Protein AF-M3VF94-F1 (afdb_monomer_lite)

Radius of gyration: 26.55 Å; chains: 1; bounding box: 59×90×77 Å

pLDDT: mean 75.24, std 19.87, range [24.44, 97.69]

Secondary structure (DSSP, 8-state):
-------------------------------EEEEEE--S----S-TTSPPPPP-SPEEESSTT-EEEEEEEEEEEE-SSEEEEEEEEEEEETTEE--TTS-EEEEEEEEETTEEE---SB--BS-EEEEEE-SSEEEEEEE--SSTTSPP-EEEEEEEEETTEEEEEE---TT--BEEEPPPTT---------PEE--GGGGEETTEEEEE-TTSS-EEEEETTEEEEE-TT--B---GGGB---S-TTTS-S-B-EEEEETTEEEEE---SPPPPPSSB--TTEEEEEEETTEEEEEEEETTEEEEE-TTS-EEEE-SS-EEE-

Organism: NCBI:txid1223542

Foldseek 3Di:
DDDDDDDDDPDPDDDPPPDPPPPPPPVPQDQDKDKWFFDDDDFQPDQAAAQDDFAAWFDKPDPQKTWHFDDFPDWDGTLQKIKTKTWTAIDGRQDHLAPWHLTWIDIFIHHRNGTTFDNDAISFPDKDFPDDDSFKTWIWTFLDPDPPDPGDIDIWIWGDDHRIIIIRDGDNPPHMGGPGGPPPPDHPDHDPLPFAEDEQVLQDDPQKGWAAAPVNQKIWIAGAAKIKIFRPPAFAFDDPVQAPCPDPSVQFHRGFGMWIQDPVAIHTGHDDDDDDDTRYYQYASYWYWGHHVPGIWIWHHHPQAIWTADPVGWTKGDGNRTIDTD

Structure (mmCIF, N/CA/C/O backbone):
data_AF-M3VF94-F1
#
_entry.id   AF-M3VF94-F1
#
loop_
_atom_site.group_PDB
_atom_site.id
_atom_site.type_symbol
_atom_site.label_atom_id
_atom_site.label_alt_id
_atom_site.label_comp_id
_atom_site.label_asym_id
_atom_site.label_entity_id
_atom_site.label_seq_id
_atom_site.pdbx_PDB_ins_code
_atom_site.Cartn_x
_atom_site.Cartn_y
_atom_site.Cartn_z
_atom_site.occupancy
_atom_site.B_iso_or_equiv
_atom_site.auth_seq_id
_atom_site.auth_comp_id
_atom_site.auth_asym_id
_atom_site.auth_atom_id
_atom_site.pdbx_PDB_model_num
ATOM 1 N N . MET A 1 1 ? -30.664 68.870 -47.799 1.00 49.41 1 MET A N 1
ATOM 2 C CA . MET A 1 1 ? -30.530 69.274 -46.384 1.00 49.41 1 MET A CA 1
ATOM 3 C C . MET A 1 1 ? -31.755 68.774 -45.640 1.00 49.41 1 MET A C 1
ATOM 5 O O . MET A 1 1 ? -32.797 69.411 -45.671 1.00 49.41 1 MET A O 1
ATOM 9 N N . ARG A 1 2 ? -31.678 67.549 -45.119 1.00 34.72 2 ARG A N 1
ATOM 10 C CA . ARG A 1 2 ? -32.755 66.878 -44.386 1.00 34.72 2 ARG A CA 1
ATOM 11 C C . ARG A 1 2 ? -32.103 66.093 -43.255 1.00 34.72 2 ARG A C 1
ATOM 13 O O . ARG A 1 2 ? -31.087 65.442 -43.487 1.00 34.72 2 ARG A O 1
ATOM 20 N N . GLY A 1 3 ? -32.645 66.274 -42.055 1.00 34.38 3 GLY A N 1
ATOM 21 C CA . GLY A 1 3 ? -32.108 65.770 -40.799 1.00 34.38 3 GLY A CA 1
ATOM 22 C C . GLY A 1 3 ? -32.070 64.249 -40.743 1.00 34.38 3 GLY A C 1
ATOM 23 O O . GLY A 1 3 ? -32.967 63.569 -41.239 1.00 34.38 3 GLY A O 1
ATOM 24 N N . GLN A 1 4 ? -31.008 63.734 -40.131 1.00 33.00 4 GLN A N 1
ATOM 25 C CA . GLN A 1 4 ? -30.883 62.331 -39.774 1.00 33.00 4 GLN A CA 1
ATOM 26 C C . GLN A 1 4 ? -31.733 62.064 -38.529 1.00 33.00 4 GLN A C 1
ATOM 28 O O . GLN A 1 4 ? -31.457 62.586 -37.452 1.00 33.00 4 GLN A O 1
ATOM 33 N N . ALA A 1 5 ? -32.778 61.257 -38.700 1.00 35.91 5 ALA A N 1
ATOM 34 C CA . ALA A 1 5 ? -33.492 60.612 -37.612 1.00 35.91 5 ALA A CA 1
ATOM 35 C C . ALA A 1 5 ? -32.745 59.321 -37.250 1.00 35.91 5 ALA A C 1
ATOM 37 O O . ALA A 1 5 ? -32.550 58.445 -38.095 1.00 35.91 5 ALA A O 1
ATOM 38 N N . ALA A 1 6 ? -32.304 59.225 -35.998 1.00 33.41 6 ALA A N 1
ATOM 39 C CA . ALA A 1 6 ? -31.689 58.030 -35.446 1.00 33.41 6 ALA A CA 1
ATOM 40 C C . ALA A 1 6 ? -32.738 56.911 -35.345 1.00 33.41 6 ALA A C 1
ATOM 42 O O . ALA A 1 6 ? -33.710 57.023 -34.603 1.00 33.41 6 ALA A O 1
ATOM 43 N N . THR A 1 7 ? -32.536 55.834 -36.104 1.00 31.19 7 THR A N 1
ATOM 44 C CA . THR A 1 7 ? -33.274 54.576 -35.949 1.00 31.19 7 THR A CA 1
ATOM 45 C C . THR A 1 7 ? -32.406 53.648 -35.111 1.00 31.19 7 THR A C 1
ATOM 47 O O . THR A 1 7 ? -31.342 53.220 -35.553 1.00 31.19 7 THR A O 1
ATOM 50 N N . VAL A 1 8 ? -32.832 53.384 -33.878 1.00 26.73 8 VAL A N 1
ATOM 51 C CA . VAL A 1 8 ? -32.188 52.422 -32.979 1.00 26.73 8 VAL A CA 1
ATOM 52 C C . VAL A 1 8 ? -32.641 51.024 -33.394 1.00 26.73 8 VAL A C 1
ATOM 54 O O . VAL A 1 8 ? -33.790 50.642 -33.188 1.00 26.73 8 VAL A O 1
ATOM 57 N N . LEU A 1 9 ? -31.733 50.276 -34.019 1.00 24.44 9 LEU A N 1
ATOM 58 C CA . LEU A 1 9 ? -31.900 48.862 -34.330 1.00 24.44 9 LEU A CA 1
ATOM 59 C C . LEU A 1 9 ? -31.564 48.050 -33.072 1.00 24.44 9 LEU A C 1
ATOM 61 O O . LEU A 1 9 ? -30.405 47.964 -32.669 1.00 24.44 9 LEU A O 1
ATOM 65 N N . VAL A 1 10 ? -32.581 47.458 -32.449 1.00 26.50 10 VAL A N 1
ATOM 66 C CA . VAL A 1 10 ? -32.410 46.459 -31.389 1.00 26.50 10 VAL A CA 1
ATOM 67 C C . VAL A 1 10 ? -31.946 45.163 -32.050 1.00 26.50 10 VAL A C 1
ATOM 69 O O . VAL A 1 10 ? -32.744 44.415 -32.610 1.00 26.50 10 VAL A O 1
ATOM 72 N N . VAL A 1 11 ? -30.638 44.910 -32.022 1.00 26.59 11 VAL A N 1
ATOM 73 C CA . VAL A 1 11 ? -30.079 43.603 -32.379 1.00 26.59 11 VAL A CA 1
ATOM 74 C C . VAL A 1 11 ? -30.240 42.689 -31.170 1.00 26.59 11 VAL A C 1
ATOM 76 O O . VAL A 1 11 ? -29.582 42.860 -30.145 1.00 26.59 11 VAL A O 1
ATOM 79 N N . VAL A 1 12 ? -31.143 41.721 -31.301 1.00 26.44 12 VAL A N 1
ATOM 80 C CA . VAL A 1 12 ? -31.279 40.580 -30.394 1.00 26.44 12 VAL A CA 1
ATOM 81 C C . VAL A 1 12 ? -30.033 39.713 -30.560 1.00 26.44 12 VAL A C 1
ATOM 83 O O . VAL A 1 12 ? -29.918 38.940 -31.509 1.00 26.44 12 VAL A O 1
ATOM 86 N N . LEU A 1 13 ? -29.075 39.870 -29.649 1.00 24.62 13 LEU A N 1
ATOM 87 C CA . LEU A 1 13 ? -27.936 38.973 -29.535 1.00 24.62 13 LEU A CA 1
ATOM 88 C C . LEU A 1 13 ? -28.357 37.785 -28.659 1.00 24.62 13 LEU A C 1
ATOM 90 O O . LEU A 1 13 ? -28.423 37.891 -27.436 1.00 24.62 13 LEU A O 1
ATOM 94 N N . MET A 1 14 ? -28.662 36.653 -29.295 1.00 27.05 14 MET A N 1
ATOM 95 C CA . MET A 1 14 ? -28.703 35.352 -28.627 1.00 27.05 14 MET A CA 1
ATOM 96 C C . MET A 1 14 ? -27.288 35.018 -28.136 1.00 27.05 14 MET A C 1
ATOM 98 O O . MET A 1 14 ? -26.472 34.485 -28.885 1.00 27.05 14 MET A O 1
ATOM 102 N N . MET A 1 15 ? -26.993 35.333 -26.875 1.00 26.61 15 MET A N 1
ATOM 103 C CA . MET A 1 15 ? -25.946 34.641 -26.130 1.00 26.61 15 MET A CA 1
ATOM 104 C C . MET A 1 15 ? -26.586 33.468 -25.396 1.00 26.61 15 MET A C 1
ATOM 106 O O . MET A 1 15 ? -27.427 33.641 -24.516 1.00 26.61 15 MET A O 1
ATOM 110 N N . ILE A 1 16 ? -26.168 32.266 -25.777 1.00 28.33 16 ILE A N 1
ATOM 111 C CA . ILE A 1 16 ? -26.351 31.053 -24.991 1.00 28.33 16 ILE A CA 1
ATOM 112 C C . ILE A 1 16 ? -25.479 31.227 -23.742 1.00 28.33 16 ILE A C 1
ATOM 114 O O . ILE A 1 16 ? -24.276 30.979 -23.780 1.00 28.33 16 ILE A O 1
ATOM 118 N N . LEU A 1 17 ? -26.071 31.699 -22.643 1.00 28.00 17 LEU A N 1
ATOM 119 C CA . LEU A 1 17 ? -25.511 31.460 -21.320 1.00 28.00 17 LEU A CA 1
ATOM 120 C C . LEU A 1 17 ? -25.764 29.988 -20.994 1.00 28.00 17 LEU A C 1
ATOM 122 O O . LEU A 1 17 ? -26.878 29.597 -20.649 1.00 28.00 17 LEU A O 1
ATOM 126 N N . ALA A 1 18 ? -24.719 29.171 -21.113 1.00 29.45 18 ALA A N 1
ATOM 127 C CA . ALA A 1 18 ? -24.633 27.964 -20.313 1.00 29.45 18 ALA A CA 1
ATOM 128 C C . ALA A 1 18 ? -24.655 28.420 -18.851 1.00 29.45 18 ALA A C 1
ATOM 130 O O . ALA A 1 18 ? -23.767 29.146 -18.404 1.00 29.45 18 ALA A O 1
ATOM 131 N N . ALA A 1 19 ? -25.728 28.070 -18.150 1.00 27.02 19 ALA A N 1
ATOM 132 C CA . ALA A 1 19 ? -25.858 28.309 -16.730 1.00 27.02 19 ALA A CA 1
ATOM 133 C C . ALA A 1 19 ? -24.661 27.669 -16.017 1.00 27.02 19 ALA A C 1
ATOM 135 O O . ALA A 1 19 ? -24.505 26.447 -16.028 1.00 27.02 19 ALA A O 1
ATOM 136 N N . CYS A 1 20 ? -23.826 28.495 -15.388 1.00 31.38 20 CYS A N 1
ATOM 137 C CA . CYS A 1 20 ? -23.089 28.064 -14.214 1.00 31.38 20 CYS A CA 1
ATOM 138 C C . CYS A 1 20 ? -24.155 27.697 -13.182 1.00 31.38 20 CYS A C 1
ATOM 140 O O . CYS A 1 20 ? -24.753 28.570 -12.557 1.00 31.38 20 CYS A O 1
ATOM 142 N N . GLY A 1 21 ? -24.477 26.409 -13.092 1.00 28.98 21 GLY A N 1
ATOM 143 C CA . GLY A 1 21 ? -25.148 25.895 -11.918 1.00 28.98 21 GLY A CA 1
ATOM 144 C C . GLY A 1 21 ? -24.179 26.078 -10.765 1.00 28.98 21 GLY A C 1
ATOM 145 O O . GLY A 1 21 ? -23.168 25.383 -10.710 1.00 28.98 21 GLY A O 1
ATOM 146 N N . ASP A 1 22 ? -24.476 27.026 -9.881 1.00 29.38 22 ASP A N 1
ATOM 147 C CA . ASP A 1 22 ? -24.038 26.937 -8.498 1.00 29.38 22 ASP A CA 1
ATOM 148 C C . ASP A 1 22 ? -24.543 25.588 -7.983 1.00 29.38 22 ASP A C 1
ATOM 150 O O . ASP A 1 22 ? -25.699 25.431 -7.585 1.00 29.38 22 ASP A O 1
ATOM 154 N N . SER A 1 23 ? -23.684 24.574 -8.028 1.00 31.45 23 SER A N 1
ATOM 155 C CA . SER A 1 23 ? -23.772 23.493 -7.070 1.00 31.45 23 SER A CA 1
ATOM 156 C C . SER A 1 23 ? -23.450 24.129 -5.729 1.00 31.45 23 SER A C 1
ATOM 158 O O . SER A 1 23 ? -22.295 24.207 -5.317 1.00 31.45 23 SER A O 1
ATOM 160 N N . THR A 1 24 ? -24.487 24.621 -5.059 1.00 29.47 24 THR A N 1
ATOM 161 C CA . THR A 1 24 ? -24.507 24.651 -3.606 1.00 29.47 24 THR A CA 1
ATOM 162 C C . THR A 1 24 ? -24.249 23.219 -3.148 1.00 29.47 24 THR A C 1
ATOM 164 O O . THR A 1 24 ? -25.181 22.433 -2.977 1.00 29.47 24 THR A O 1
ATOM 167 N N . GLU A 1 25 ? -22.975 22.854 -3.003 1.00 32.50 25 GLU A N 1
ATOM 168 C CA . GLU A 1 25 ? -22.574 21.851 -2.035 1.00 32.50 25 GLU A CA 1
ATOM 169 C C . GLU A 1 25 ? -23.045 22.405 -0.695 1.00 32.50 25 GLU A C 1
ATOM 171 O O . GLU A 1 25 ? -22.396 23.224 -0.047 1.00 32.50 25 GLU A O 1
ATOM 176 N N . THR A 1 26 ? -24.251 22.011 -0.301 1.00 30.67 26 THR A N 1
ATOM 177 C CA . THR A 1 26 ? -24.570 21.911 1.111 1.00 30.67 26 THR A CA 1
ATOM 178 C C . THR A 1 26 ? -23.506 20.994 1.689 1.00 30.67 26 THR A C 1
ATOM 180 O O . THR A 1 26 ? -23.633 19.782 1.544 1.00 30.67 26 THR A O 1
ATOM 183 N N . SER A 1 27 ? -22.445 21.567 2.263 1.00 36.41 27 SER A N 1
ATOM 184 C CA . SER A 1 27 ? -21.534 20.849 3.149 1.00 36.41 27 SER A CA 1
ATOM 185 C C . SER A 1 27 ? -22.415 20.219 4.217 1.00 36.41 27 SER A C 1
ATOM 187 O O . SER A 1 27 ? -22.992 20.955 5.029 1.00 36.41 27 SER A O 1
ATOM 189 N N . PRO A 1 28 ? -22.639 18.897 4.201 1.00 43.31 28 PRO A N 1
ATOM 190 C CA . PRO A 1 28 ? -23.311 18.283 5.305 1.00 43.31 28 PRO A CA 1
ATOM 191 C C . PRO A 1 28 ? -22.238 18.171 6.381 1.00 43.31 28 PRO A C 1
ATOM 193 O O . PRO A 1 28 ? -21.479 17.209 6.406 1.00 43.31 28 PRO A O 1
ATOM 196 N N . ASP A 1 29 ? -22.254 19.083 7.351 1.00 45.66 29 ASP A N 1
ATOM 197 C CA . ASP A 1 29 ? -21.698 18.833 8.694 1.00 45.66 29 ASP A CA 1
ATOM 198 C C . ASP A 1 29 ? -22.484 17.703 9.414 1.00 45.66 29 ASP A C 1
ATOM 200 O O . ASP A 1 29 ? -22.642 17.670 10.635 1.00 45.66 29 ASP A O 1
ATOM 204 N N . GLY A 1 30 ? -23.056 16.772 8.647 1.00 52.97 30 GLY A N 1
ATOM 205 C CA . GLY A 1 30 ? -23.890 15.685 9.094 1.00 52.97 30 GLY A CA 1
ATOM 206 C C . GLY A 1 30 ? -23.012 14.624 9.722 1.00 52.97 30 GLY A C 1
ATOM 207 O O . GLY A 1 30 ? -22.447 13.776 9.038 1.00 52.97 30 GLY A O 1
ATOM 208 N N . VAL A 1 31 ? -22.936 14.643 11.048 1.00 58.12 31 VAL A N 1
ATOM 209 C CA . VAL A 1 31 ? -22.451 13.504 11.822 1.00 58.12 31 VAL A CA 1
ATOM 210 C C . VAL A 1 31 ? -23.355 12.311 11.512 1.00 58.12 31 VAL A C 1
ATOM 212 O O . VAL A 1 31 ? -24.497 12.231 11.969 1.00 58.12 31 VAL A O 1
ATOM 215 N N . ALA A 1 32 ? -22.856 11.374 10.712 1.00 59.50 32 ALA A N 1
ATOM 216 C CA . ALA A 1 32 ? -23.597 10.173 10.371 1.00 59.50 32 ALA A CA 1
ATOM 217 C C . ALA A 1 32 ? -23.454 9.156 11.511 1.00 59.50 32 ALA A C 1
ATOM 219 O O . ALA A 1 32 ? -22.367 8.620 11.760 1.00 59.50 32 ALA A O 1
ATOM 220 N N . THR A 1 33 ? -24.570 8.880 12.193 1.00 68.19 33 THR A N 1
ATOM 221 C CA . THR A 1 33 ? -24.661 7.779 13.159 1.00 68.19 33 THR A CA 1
ATOM 222 C C . THR A 1 33 ? -24.794 6.476 12.388 1.00 68.19 33 THR A C 1
ATOM 224 O O . THR A 1 33 ? -25.781 6.272 11.681 1.00 68.19 33 THR A O 1
ATOM 227 N N . VAL A 1 34 ? -23.821 5.579 12.525 1.00 64.56 34 VAL A N 1
ATOM 228 C CA . VAL A 1 34 ? -23.913 4.232 11.948 1.00 64.56 34 VAL A CA 1
ATOM 229 C C . VAL A 1 34 ? -24.099 3.234 13.068 1.00 64.56 34 VAL A C 1
ATOM 231 O O . VAL A 1 34 ? -23.350 3.236 14.040 1.00 64.56 34 VAL A O 1
ATOM 234 N N . THR A 1 35 ? -25.119 2.390 12.919 1.00 74.00 35 THR A N 1
ATOM 235 C CA . THR A 1 35 ? -25.322 1.219 13.769 1.00 74.00 35 THR A CA 1
ATOM 236 C C . THR A 1 35 ? -24.811 0.005 13.018 1.00 74.00 35 THR A C 1
ATOM 238 O O . THR A 1 35 ? -25.341 -0.333 11.961 1.00 74.00 35 THR A O 1
ATOM 241 N N . VAL A 1 36 ? -23.806 -0.663 13.573 1.00 66.94 36 VAL A N 1
ATOM 242 C CA . VAL A 1 36 ? -23.315 -1.934 13.044 1.00 66.94 36 VAL A CA 1
ATOM 243 C C . VAL A 1 36 ? -23.666 -3.040 14.025 1.00 66.94 36 VAL A C 1
ATOM 245 O O . VAL A 1 36 ? -23.519 -2.883 15.238 1.00 66.94 36 VAL A O 1
ATOM 248 N N . THR A 1 37 ? -24.139 -4.165 13.500 1.00 70.56 37 THR A N 1
ATOM 249 C CA . THR A 1 37 ? -24.426 -5.365 14.291 1.00 70.56 37 THR A CA 1
ATOM 250 C C . THR A 1 37 ? -23.335 -6.391 14.034 1.00 70.56 37 THR A C 1
ATOM 252 O O . THR A 1 37 ? -22.955 -6.607 12.883 1.00 70.56 37 THR A O 1
ATOM 255 N N . ALA A 1 38 ? -22.820 -7.009 15.097 1.00 65.12 38 ALA A N 1
ATOM 256 C CA . ALA A 1 38 ? -21.888 -8.120 14.964 1.00 65.12 38 ALA A CA 1
ATOM 257 C C . ALA A 1 38 ? -22.489 -9.226 14.078 1.00 65.12 38 ALA A C 1
ATOM 259 O O . ALA A 1 38 ? -23.678 -9.540 14.184 1.00 65.12 38 ALA A O 1
ATOM 260 N N . GLY A 1 39 ? -21.665 -9.820 13.209 1.00 61.12 39 GLY A N 1
ATOM 261 C CA . GLY A 1 39 ? -22.064 -11.007 12.455 1.00 61.12 39 GLY A CA 1
ATOM 262 C C . GLY A 1 39 ? -22.473 -12.137 13.403 1.00 61.12 39 GLY A C 1
ATOM 263 O O . GLY A 1 39 ? -22.000 -12.200 14.538 1.00 61.12 39 GLY A O 1
ATOM 264 N N . ALA A 1 40 ? -23.360 -13.023 12.949 1.00 52.62 40 ALA A N 1
ATOM 265 C CA . ALA A 1 40 ? -23.791 -14.179 13.728 1.00 52.62 40 ALA A CA 1
ATOM 266 C C . ALA A 1 40 ? -22.599 -15.122 13.969 1.00 52.62 40 ALA A C 1
ATOM 268 O O . ALA A 1 40 ? -22.297 -15.983 13.147 1.00 52.62 40 ALA A O 1
ATOM 269 N N . SER A 1 41 ? -21.905 -14.939 15.086 1.00 55.31 41 SER A N 1
ATOM 270 C CA . SER A 1 41 ? -20.942 -15.899 15.613 1.00 55.31 41 SER A CA 1
ATOM 271 C C . SER A 1 41 ? -21.438 -16.422 16.962 1.00 55.31 41 SER A C 1
ATOM 273 O O . SER A 1 41 ? -22.376 -15.876 17.555 1.00 55.31 41 SER A O 1
ATOM 275 N N . SER A 1 42 ? -20.843 -17.519 17.428 1.00 55.69 42 SER A N 1
ATOM 276 C CA . SER A 1 42 ? -21.074 -18.045 18.770 1.00 55.69 42 SER A CA 1
ATOM 277 C C . SER A 1 42 ? -20.812 -16.939 19.794 1.00 55.69 42 SER A C 1
ATOM 279 O O . SER A 1 42 ? -19.663 -16.535 19.966 1.00 55.69 42 SER A O 1
ATOM 281 N N . GLN A 1 43 ? -21.871 -16.443 20.447 1.00 57.56 43 GLN A N 1
ATOM 282 C CA . GLN A 1 43 ? -21.751 -15.453 21.518 1.00 57.56 43 GLN A CA 1
ATOM 283 C C . GLN A 1 43 ? -20.667 -15.893 22.500 1.00 57.56 43 GLN A C 1
ATOM 285 O O . GLN A 1 43 ? -20.694 -17.027 22.979 1.00 57.56 43 GLN A O 1
ATOM 290 N N . ALA A 1 44 ? -19.742 -14.985 22.813 1.00 59.38 44 ALA A N 1
ATOM 291 C CA . ALA A 1 44 ? -18.835 -15.178 23.932 1.00 59.38 44 ALA A CA 1
ATOM 292 C C . ALA A 1 44 ? -19.662 -15.487 25.191 1.00 59.38 44 ALA A C 1
ATOM 294 O O . ALA A 1 44 ? -20.492 -14.683 25.618 1.00 59.38 44 ALA A O 1
ATOM 295 N N . THR A 1 45 ? -19.468 -16.679 25.753 1.00 65.00 45 THR A N 1
ATOM 296 C CA . THR A 1 45 ? -20.213 -17.154 26.930 1.00 65.00 45 THR A CA 1
ATOM 297 C C . THR A 1 45 ? -19.790 -16.429 28.214 1.00 65.00 45 THR A C 1
ATOM 299 O O . THR A 1 45 ? -20.520 -16.454 29.203 1.00 65.00 45 THR A O 1
ATOM 302 N N . SER A 1 46 ? -18.628 -15.766 28.204 1.00 77.12 46 SER A N 1
ATOM 303 C CA . SER A 1 46 ? -18.108 -14.923 29.282 1.00 77.12 46 SER A CA 1
ATOM 304 C C . SER A 1 46 ? -17.346 -13.719 28.715 1.00 77.12 46 SER A C 1
ATOM 306 O O . SER A 1 46 ? -16.765 -13.798 27.639 1.00 77.12 46 SER A O 1
ATOM 308 N N . CYS A 1 47 ? -17.319 -12.607 29.462 1.00 81.56 47 CYS A N 1
ATOM 309 C CA . CYS A 1 47 ? -16.546 -11.397 29.132 1.00 81.56 47 CYS A CA 1
ATOM 310 C C . CYS A 1 47 ? -15.094 -11.460 29.636 1.00 81.56 47 CYS A C 1
ATOM 312 O O . CYS A 1 47 ? -14.480 -10.437 29.909 1.00 81.56 47 CYS A O 1
ATOM 314 N N . THR A 1 48 ? -14.560 -12.655 29.872 1.00 77.56 48 THR A N 1
ATOM 315 C CA . THR A 1 48 ? -13.217 -12.838 30.452 1.00 77.56 48 THR A CA 1
ATOM 316 C C . THR A 1 48 ? -12.166 -13.137 29.402 1.00 77.56 48 THR A C 1
ATOM 318 O O . THR A 1 48 ? -10.974 -13.000 29.667 1.00 77.56 48 THR A O 1
ATOM 321 N N . ASP A 1 49 ? -12.603 -13.568 28.221 1.00 78.19 49 ASP A N 1
ATOM 322 C CA . ASP A 1 49 ? -11.691 -14.018 27.185 1.00 78.19 49 ASP A CA 1
ATOM 323 C C . ASP A 1 49 ? -11.042 -12.819 26.498 1.00 78.19 49 ASP A C 1
ATOM 325 O O . ASP A 1 49 ? -11.664 -11.765 26.325 1.00 78.19 49 ASP A O 1
ATOM 329 N N . ALA A 1 50 ? -9.785 -12.995 26.096 1.00 80.75 50 ALA A N 1
ATOM 330 C CA . ALA A 1 50 ? -9.080 -12.012 25.295 1.00 80.75 50 ALA A CA 1
ATOM 331 C C . ALA A 1 50 ? -9.750 -11.857 23.922 1.00 80.75 50 ALA A C 1
ATOM 333 O O . ALA A 1 50 ? -10.286 -12.805 23.347 1.00 80.75 50 ALA A O 1
ATOM 334 N N . ILE A 1 51 ? -9.675 -10.650 23.372 1.00 83.56 51 ILE A N 1
ATOM 335 C CA . ILE A 1 51 ? -10.178 -10.348 22.032 1.00 83.56 51 ILE A CA 1
ATOM 336 C C . ILE A 1 51 ? -9.382 -11.169 21.009 1.00 83.56 51 ILE A C 1
ATOM 338 O O . ILE A 1 51 ? -8.146 -11.130 21.056 1.00 83.56 51 ILE A O 1
ATOM 342 N N . PRO A 1 52 ? -10.027 -11.871 20.063 1.00 82.62 52 PRO A N 1
ATOM 343 C CA . PRO A 1 52 ? -9.304 -12.655 19.071 1.00 82.62 52 PRO A CA 1
ATOM 344 C C . PRO A 1 52 ? -8.430 -11.768 18.177 1.00 82.62 52 PRO A C 1
ATOM 346 O O . PRO A 1 52 ? -8.722 -10.591 17.945 1.00 82.62 52 PRO A O 1
ATOM 349 N N . GLU A 1 53 ? -7.334 -12.330 17.674 1.00 81.88 53 GLU A N 1
ATOM 350 C CA . GLU A 1 53 ? -6.604 -11.720 16.562 1.00 81.88 53 GLU A CA 1
ATOM 351 C C . GLU A 1 53 ? -7.369 -11.951 15.261 1.00 81.88 53 GLU A C 1
ATOM 353 O O . GLU A 1 53 ? -7.908 -13.035 15.027 1.00 81.88 53 GLU A O 1
ATOM 358 N N . VAL A 1 54 ? -7.408 -10.929 14.408 1.00 82.88 54 VAL A N 1
ATOM 359 C CA . VAL A 1 54 ? -7.905 -11.078 13.040 1.00 82.88 54 VAL A CA 1
ATOM 360 C C . VAL A 1 54 ? -6.697 -11.311 12.154 1.00 82.88 54 VAL A C 1
ATOM 362 O O . VAL A 1 54 ? -5.754 -10.524 12.166 1.00 82.88 54 VAL A O 1
ATOM 365 N N . THR A 1 55 ? -6.718 -12.406 11.406 1.00 81.12 55 THR A N 1
ATOM 366 C CA . THR A 1 55 ? -5.641 -12.783 10.495 1.00 81.12 55 THR A CA 1
ATOM 367 C C . THR A 1 55 ? -6.148 -12.789 9.057 1.00 81.12 55 THR A C 1
ATOM 369 O O . THR A 1 55 ? -7.320 -13.062 8.796 1.00 81.12 55 THR A O 1
ATOM 372 N N . GLY A 1 56 ? -5.252 -12.490 8.116 1.00 84.62 56 GLY A N 1
ATOM 373 C CA . GLY A 1 56 ? -5.562 -12.464 6.687 1.00 84.62 56 GLY A CA 1
ATOM 374 C C . GLY A 1 56 ? -6.124 -11.127 6.175 1.00 84.62 56 GLY A C 1
ATOM 375 O O . GLY A 1 56 ? -6.339 -10.199 6.953 1.00 84.62 56 GLY A O 1
ATOM 376 N N . PRO A 1 57 ? -6.326 -11.018 4.851 1.00 87.06 57 PRO A N 1
ATOM 377 C CA . PRO A 1 57 ? -6.664 -9.761 4.184 1.00 87.06 57 PRO A CA 1
ATOM 378 C C . PRO A 1 57 ? -8.115 -9.320 4.394 1.00 87.06 57 PRO A C 1
ATOM 380 O O . PRO A 1 57 ? -9.043 -10.064 4.107 1.00 87.06 57 PRO A O 1
ATOM 383 N N . PHE A 1 58 ? -8.352 -8.076 4.790 1.00 89.31 58 PHE A N 1
ATOM 384 C CA . PHE A 1 58 ? -9.698 -7.512 4.880 1.00 89.31 58 PHE A CA 1
ATOM 385 C C . PHE A 1 58 ? -10.151 -7.029 3.505 1.00 89.31 58 PHE A C 1
ATOM 387 O O . PHE A 1 58 ? -9.405 -6.336 2.811 1.00 89.31 58 PHE A O 1
ATOM 394 N N . THR A 1 59 ? -11.373 -7.369 3.101 1.00 88.69 59 THR A N 1
ATOM 395 C CA . THR A 1 59 ? -11.923 -6.886 1.830 1.00 88.69 59 THR A CA 1
ATOM 396 C C . THR A 1 59 ? -12.261 -5.415 1.975 1.00 88.69 59 THR A C 1
ATOM 398 O O . THR A 1 59 ? -12.903 -5.022 2.951 1.00 88.69 59 THR A O 1
ATOM 401 N N . THR A 1 60 ? -11.856 -4.600 1.005 1.00 86.38 60 THR A N 1
ATOM 402 C CA . THR A 1 60 ? -12.202 -3.179 1.008 1.00 86.38 60 THR A CA 1
ATOM 403 C C . THR A 1 60 ? -13.412 -2.871 0.117 1.00 86.38 60 THR A C 1
ATOM 405 O O . THR A 1 60 ? -13.923 -3.736 -0.595 1.00 86.38 60 THR A O 1
ATOM 408 N N . SER A 1 61 ? -13.901 -1.634 0.150 1.00 83.06 61 SER A N 1
ATOM 409 C CA . SER A 1 61 ? -14.940 -1.125 -0.749 1.00 83.06 61 SER A CA 1
ATOM 410 C C . SER A 1 61 ? -14.447 -0.928 -2.178 1.00 83.06 61 SER A C 1
ATOM 412 O O . SER A 1 61 ? -15.248 -0.867 -3.111 1.00 83.06 61 SER A O 1
ATOM 414 N N . GLN A 1 62 ? -13.130 -0.860 -2.369 1.00 82.06 62 GLN A N 1
ATOM 415 C CA . GLN A 1 62 ? -12.522 -0.798 -3.682 1.00 82.06 62 GLN A CA 1
ATOM 416 C C . GLN A 1 62 ? -12.338 -2.221 -4.220 1.00 82.06 62 GLN A C 1
ATOM 418 O O . GLN A 1 62 ? -11.614 -3.040 -3.653 1.00 82.06 62 GLN A O 1
ATOM 423 N N . SER A 1 63 ? -13.005 -2.516 -5.337 1.00 83.75 63 SER A N 1
ATOM 424 C CA . SER A 1 63 ? -12.950 -3.834 -5.974 1.00 83.75 63 SER A CA 1
ATOM 425 C C . SER A 1 63 ? -11.508 -4.261 -6.262 1.00 83.75 63 SER A C 1
ATOM 427 O O . SER A 1 63 ? -10.767 -3.548 -6.936 1.00 83.75 63 SER A O 1
ATOM 429 N N . GLY A 1 64 ? -11.138 -5.454 -5.791 1.00 79.06 64 GLY A N 1
ATOM 430 C CA . GLY A 1 64 ? -9.800 -6.026 -5.969 1.00 79.06 64 GLY A CA 1
ATOM 431 C C . GLY A 1 64 ? -8.737 -5.497 -5.001 1.00 79.06 64 GLY A C 1
ATOM 432 O O . GLY A 1 64 ? -7.595 -5.941 -5.085 1.00 79.06 64 GLY A O 1
ATOM 433 N N . THR A 1 65 ? -9.101 -4.601 -4.081 1.00 82.06 65 THR A N 1
ATOM 434 C CA . THR A 1 65 ? -8.203 -4.068 -3.053 1.00 82.06 65 THR A CA 1
ATOM 435 C C . THR A 1 65 ? -8.504 -4.704 -1.698 1.00 82.06 65 THR A C 1
ATOM 437 O O . THR A 1 65 ? -9.661 -4.794 -1.272 1.00 82.06 65 THR A O 1
ATOM 440 N N . TYR A 1 66 ? -7.444 -5.096 -0.999 1.00 88.44 66 TYR A N 1
ATOM 441 C CA . TYR A 1 66 ? -7.487 -5.730 0.313 1.00 88.44 66 TYR A CA 1
ATOM 442 C C . TYR A 1 66 ? -6.573 -4.998 1.292 1.00 88.44 66 TYR A C 1
ATOM 444 O O . TYR A 1 66 ? -5.507 -4.533 0.900 1.00 88.44 66 TYR A O 1
ATOM 452 N N . PHE A 1 67 ? -6.961 -4.911 2.561 1.00 87.38 67 PHE A N 1
ATOM 453 C CA . PHE A 1 67 ? -6.093 -4.425 3.631 1.00 87.38 67 PHE A CA 1
ATOM 454 C C . PHE A 1 67 ? -5.438 -5.610 4.331 1.00 87.38 67 PHE A C 1
ATOM 456 O O . PHE A 1 67 ? -6.125 -6.490 4.839 1.00 87.38 67 PHE A O 1
ATOM 463 N N . HIS A 1 68 ? -4.116 -5.643 4.371 1.00 87.12 68 HIS A N 1
ATOM 464 C CA . HIS A 1 68 ? -3.347 -6.695 5.021 1.00 87.12 68 HIS A CA 1
ATOM 465 C C . HIS A 1 68 ? -2.930 -6.201 6.405 1.00 87.12 68 HIS A C 1
ATOM 467 O O . HIS A 1 68 ? -2.008 -5.385 6.483 1.00 87.12 68 HIS A O 1
ATOM 473 N N . PRO A 1 69 ? -3.614 -6.633 7.482 1.00 87.44 69 PRO A N 1
ATOM 474 C CA . PRO A 1 69 ? -3.236 -6.246 8.832 1.00 87.44 69 PRO A CA 1
ATOM 475 C C . PRO A 1 69 ? -1.866 -6.832 9.182 1.00 87.44 69 PRO A C 1
ATOM 477 O O . PRO A 1 69 ? -1.583 -8.007 8.936 1.00 87.44 69 PRO A O 1
ATOM 480 N N . GLU A 1 70 ? -1.025 -6.007 9.787 1.00 85.56 70 GLU A N 1
ATOM 481 C CA . GLU A 1 70 ? 0.213 -6.416 10.433 1.00 85.56 70 GLU A CA 1
ATOM 482 C C . GLU A 1 70 ? -0.048 -6.678 11.925 1.00 85.56 70 GLU A C 1
ATOM 484 O O . GLU A 1 70 ? -1.109 -7.167 12.320 1.00 85.56 70 GLU A O 1
ATOM 489 N N . LYS A 1 71 ? 0.930 -6.390 12.789 1.00 79.19 71 LYS A N 1
ATOM 490 C CA . LYS A 1 71 ? 0.753 -6.534 14.232 1.00 79.19 71 LYS A CA 1
ATOM 491 C C . LYS A 1 71 ? -0.143 -5.416 14.775 1.00 79.19 71 LYS A C 1
ATOM 493 O O . LYS A 1 71 ? -0.037 -4.273 14.328 1.00 79.19 71 LYS A O 1
ATOM 498 N N . PRO A 1 72 ? -0.994 -5.716 15.769 1.00 85.62 72 PRO A N 1
ATOM 499 C CA . PRO A 1 72 ? -1.774 -4.688 16.434 1.00 85.62 72 PRO A CA 1
ATOM 500 C C . PRO A 1 72 ? -0.843 -3.708 17.161 1.00 85.62 72 PRO A C 1
ATOM 502 O O . PRO A 1 72 ? 0.047 -4.123 17.905 1.00 85.62 72 PRO A O 1
ATOM 505 N N . THR A 1 73 ? -1.060 -2.411 16.963 1.00 84.25 73 THR A N 1
ATOM 506 C CA . THR A 1 73 ? -0.325 -1.329 17.635 1.00 84.25 73 THR A CA 1
ATOM 507 C C . THR A 1 73 ? -0.980 -0.900 18.938 1.00 84.25 73 THR A C 1
ATOM 509 O O . THR A 1 73 ? -0.297 -0.447 19.854 1.00 84.25 73 THR A O 1
ATOM 512 N N . GLN A 1 74 ? -2.300 -1.062 19.045 1.00 86.88 74 GLN A N 1
ATOM 513 C CA . GLN A 1 74 ? -3.068 -0.843 20.270 1.00 86.88 74 GLN A CA 1
ATOM 514 C C . GLN A 1 74 ? -4.138 -1.928 20.407 1.00 86.88 74 GLN A C 1
ATOM 516 O O . GLN A 1 74 ? -4.696 -2.408 19.420 1.00 86.88 74 GLN A O 1
ATOM 521 N N . SER A 1 75 ? -4.456 -2.301 21.641 1.00 92.50 75 SER A N 1
ATOM 522 C CA . SER A 1 75 ? -5.546 -3.224 21.953 1.00 92.50 75 SER A CA 1
ATOM 523 C C . SER A 1 75 ? -6.069 -2.958 23.354 1.00 92.50 75 SER A C 1
ATOM 525 O O . SER A 1 75 ? -5.288 -2.606 24.238 1.00 92.50 75 SER A O 1
ATOM 527 N N . GLY A 1 76 ? -7.356 -3.190 23.579 1.00 89.56 76 GLY A N 1
ATOM 528 C CA . GLY A 1 76 ? -7.957 -3.055 24.900 1.00 89.56 76 GLY A CA 1
ATOM 529 C C . GLY A 1 76 ? -9.388 -3.571 24.936 1.00 89.56 76 GLY A C 1
ATOM 530 O O . GLY A 1 76 ?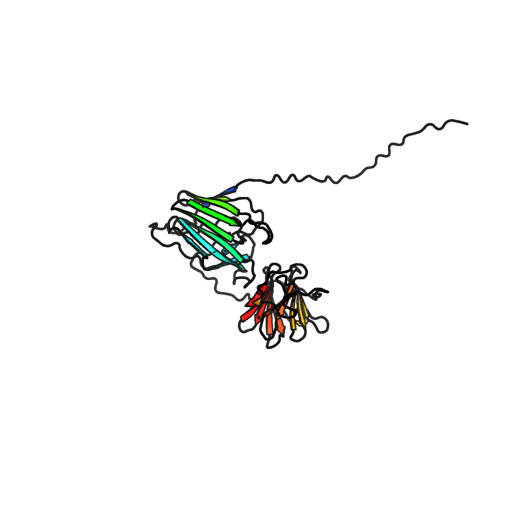 -10.014 -3.764 23.894 1.00 89.56 76 GLY A O 1
ATOM 531 N N . GLY A 1 77 ? -9.894 -3.784 26.148 1.00 89.81 77 GLY A N 1
ATOM 532 C CA . GLY A 1 77 ? -11.207 -4.378 26.397 1.00 89.81 77 GLY A CA 1
ATOM 533 C C . GLY A 1 77 ? -11.160 -5.898 26.539 1.00 89.81 77 GLY A C 1
ATOM 534 O O . GLY A 1 77 ? -10.110 -6.482 26.809 1.00 89.81 77 GLY A O 1
ATOM 535 N N . ASP A 1 78 ? -12.319 -6.521 26.371 1.00 85.12 78 ASP A N 1
ATOM 536 C CA . ASP A 1 78 ? -12.531 -7.954 26.540 1.00 85.12 78 ASP A CA 1
ATOM 537 C C . ASP A 1 78 ? -13.377 -8.535 25.396 1.00 85.12 78 ASP A C 1
ATOM 539 O O . ASP A 1 78 ? -13.779 -7.845 24.454 1.00 85.12 78 ASP A O 1
ATOM 543 N N . SER A 1 79 ? -13.634 -9.837 25.456 1.00 80.00 79 SER A N 1
ATOM 544 C CA . SER A 1 79 ? -14.494 -10.542 24.506 1.00 80.00 79 SER A CA 1
ATOM 545 C C . SER A 1 79 ? -15.915 -9.981 24.429 1.00 80.00 79 SER A C 1
ATOM 547 O O . SER A 1 79 ? -16.541 -10.123 23.388 1.00 80.00 79 SER A O 1
ATOM 549 N N . CYS A 1 80 ? -16.450 -9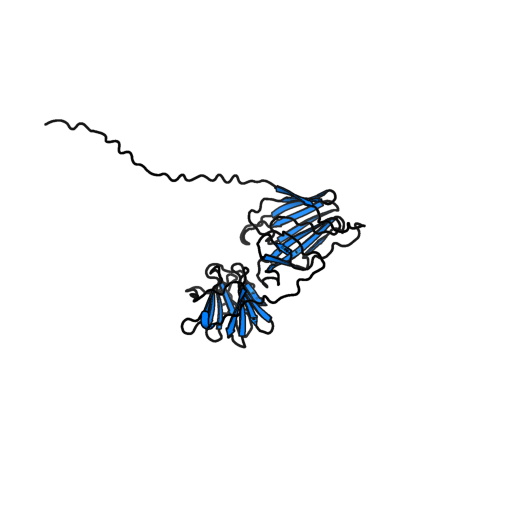.295 25.437 1.00 85.69 80 CYS A N 1
ATOM 550 C CA . CYS A 1 80 ? -17.765 -8.666 25.336 1.00 85.69 80 CYS A CA 1
ATOM 551 C C . CYS A 1 80 ? -17.711 -7.330 24.601 1.00 85.69 80 CYS A C 1
ATOM 553 O O . CYS A 1 80 ? -18.606 -7.054 23.792 1.00 85.69 80 CYS A O 1
ATOM 555 N N . PHE A 1 81 ? -16.713 -6.497 24.871 1.00 91.12 81 PHE A N 1
ATOM 556 C CA . PHE A 1 81 ? -16.485 -5.269 24.123 1.00 91.12 81 PHE A CA 1
ATOM 557 C C . PHE A 1 81 ? -15.010 -4.897 24.133 1.00 91.12 81 PHE A C 1
ATOM 559 O O . PHE A 1 81 ? -14.402 -4.705 25.188 1.00 91.12 81 PHE A O 1
ATOM 566 N N . GLY A 1 82 ? -14.445 -4.762 22.942 1.00 91.38 82 GLY A N 1
ATOM 567 C CA . GLY A 1 82 ? -13.022 -4.536 22.812 1.00 91.38 82 GLY A CA 1
ATOM 568 C C . GLY A 1 82 ? -12.626 -3.998 21.456 1.00 91.38 82 GLY A C 1
ATOM 569 O O . GLY A 1 82 ? -13.455 -3.841 20.562 1.00 91.38 82 GLY A O 1
ATOM 570 N N . PHE A 1 83 ? -11.345 -3.700 21.305 1.00 93.25 83 PHE A N 1
ATOM 571 C CA . PHE A 1 83 ? -10.800 -3.182 20.064 1.00 93.25 83 PHE A CA 1
ATOM 572 C C . PHE A 1 83 ? -9.370 -3.656 19.816 1.00 93.25 83 PHE A C 1
ATOM 574 O O . PHE A 1 83 ? -8.628 -4.013 20.737 1.00 93.25 83 PHE A O 1
ATOM 581 N N . ARG A 1 84 ? -8.973 -3.589 18.547 1.00 91.81 84 ARG A N 1
ATOM 582 C CA . ARG A 1 84 ? -7.582 -3.649 18.101 1.00 91.81 84 ARG A CA 1
ATOM 583 C C . ARG A 1 84 ? -7.357 -2.576 17.043 1.00 91.81 84 ARG A C 1
ATOM 585 O O . ARG A 1 84 ? -8.190 -2.408 16.159 1.00 91.81 84 ARG A O 1
ATOM 592 N N . VAL A 1 85 ? -6.241 -1.865 17.135 1.00 90.19 85 VAL A N 1
ATOM 593 C CA . VAL A 1 85 ? -5.736 -1.007 16.062 1.00 90.19 85 VAL A CA 1
ATOM 594 C C . VAL A 1 85 ? -4.620 -1.770 15.376 1.00 90.19 85 VAL A C 1
ATOM 596 O O . VAL A 1 85 ? -3.682 -2.193 16.048 1.00 90.19 85 VAL A O 1
ATOM 599 N N . TYR A 1 86 ? -4.728 -1.967 14.070 1.00 88.94 86 TYR A N 1
ATOM 600 C CA . TYR A 1 86 ? -3.694 -2.610 13.269 1.00 88.94 86 TYR A CA 1
ATOM 601 C C . TYR A 1 86 ? -3.015 -1.572 12.397 1.00 88.94 86 TYR A C 1
ATOM 603 O O . TYR A 1 86 ? -3.706 -0.804 11.728 1.00 88.94 86 TYR A O 1
ATOM 611 N N . ASP A 1 87 ? -1.687 -1.602 12.364 1.00 86.94 87 ASP A N 1
ATOM 612 C CA . ASP A 1 87 ? -0.975 -1.128 11.183 1.00 86.94 87 ASP A CA 1
ATOM 613 C C . ASP A 1 87 ? -1.213 -2.132 10.056 1.00 86.94 87 ASP A C 1
ATOM 615 O O . ASP A 1 87 ? -1.473 -3.315 10.293 1.00 86.94 87 ASP A O 1
ATOM 619 N N . GLY A 1 88 ? -1.141 -1.675 8.819 1.00 85.75 88 GLY A N 1
ATOM 620 C CA . GLY A 1 88 ? -1.227 -2.565 7.682 1.00 85.75 88 GLY A CA 1
ATOM 621 C C . GLY A 1 88 ? -1.080 -1.832 6.374 1.00 85.75 88 GLY A C 1
ATOM 622 O O . GLY A 1 88 ? -0.821 -0.627 6.322 1.00 85.75 88 GLY A O 1
ATOM 623 N N . SER A 1 89 ? -1.239 -2.591 5.306 1.00 84.44 89 SER A N 1
ATOM 624 C CA . SER A 1 89 ? -0.976 -2.134 3.952 1.00 84.44 89 SER A CA 1
ATOM 625 C C . SER A 1 89 ? -2.091 -2.546 3.010 1.00 84.44 89 SER A C 1
ATOM 627 O O . SER A 1 89 ? -2.617 -3.658 3.084 1.00 84.44 89 SER A O 1
ATOM 629 N N . LEU A 1 90 ? -2.434 -1.663 2.075 1.00 83.00 90 LEU A N 1
ATOM 630 C CA . LEU A 1 90 ? -3.283 -2.057 0.957 1.00 83.00 90 LEU A CA 1
ATOM 631 C C . LEU A 1 90 ? -2.525 -2.992 0.004 1.00 83.00 90 LEU A C 1
ATOM 633 O O . LEU A 1 90 ? -1.320 -2.873 -0.216 1.00 83.00 90 LEU A O 1
ATOM 637 N N . GLY A 1 91 ? -3.246 -3.937 -0.578 1.00 81.19 91 GLY A N 1
ATOM 638 C CA . GLY A 1 91 ? -2.723 -4.937 -1.493 1.00 81.19 91 GLY A CA 1
ATOM 639 C C . GLY A 1 91 ? -3.832 -5.596 -2.296 1.00 81.19 91 GLY A C 1
ATOM 640 O O . GLY A 1 91 ? -4.947 -5.081 -2.385 1.00 81.19 91 GLY A O 1
ATOM 641 N N . ASP A 1 92 ? -3.520 -6.744 -2.879 1.00 81.75 92 ASP A N 1
ATOM 642 C CA . ASP A 1 92 ? -4.497 -7.589 -3.562 1.00 81.75 92 ASP A CA 1
ATOM 643 C C . ASP A 1 92 ? -4.850 -8.807 -2.692 1.00 81.75 92 ASP A C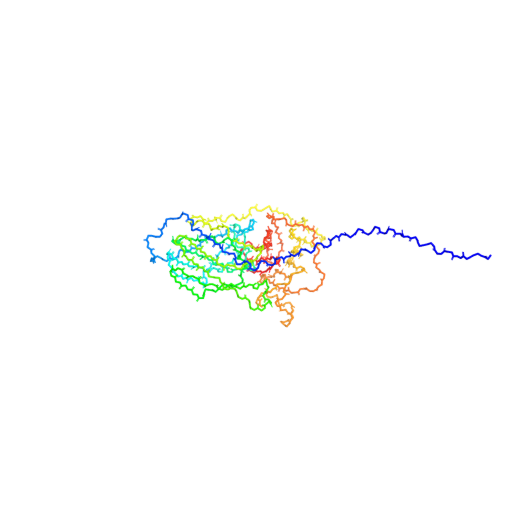 1
ATOM 645 O O . ASP A 1 92 ? -4.428 -8.908 -1.541 1.00 81.75 92 ASP A O 1
ATOM 649 N N . ALA A 1 93 ? -5.637 -9.745 -3.218 1.00 80.06 93 ALA A N 1
ATOM 650 C CA . ALA A 1 93 ? -6.039 -10.936 -2.466 1.00 80.06 93 ALA A CA 1
ATOM 651 C C . ALA A 1 93 ? -4.849 -11.816 -2.033 1.00 80.06 93 ALA A C 1
ATOM 653 O O . ALA A 1 93 ? -4.986 -12.636 -1.127 1.00 80.06 93 ALA A O 1
ATOM 654 N N . SER A 1 94 ? -3.701 -11.686 -2.705 1.00 76.38 94 SER A N 1
ATOM 655 C CA . SER A 1 94 ? -2.530 -12.544 -2.532 1.00 76.38 94 SER A CA 1
ATOM 656 C C . SER A 1 94 ? -1.505 -11.996 -1.541 1.00 76.38 94 SER A C 1
ATOM 658 O O . SER A 1 94 ? -0.709 -12.769 -1.010 1.00 76.38 94 SER A O 1
ATOM 660 N N . GLY A 1 95 ? -1.519 -10.693 -1.262 1.00 75.38 95 GLY A N 1
ATOM 661 C CA . GLY A 1 95 ? -0.596 -10.101 -0.305 1.00 75.38 95 GLY A CA 1
ATOM 662 C C . GLY A 1 95 ? -0.646 -8.578 -0.271 1.00 75.38 95 GLY A C 1
ATOM 663 O O . GLY A 1 95 ? -1.260 -7.954 -1.147 1.00 75.38 95 GLY A O 1
ATOM 664 N N . PRO A 1 96 ? 0.010 -7.967 0.732 1.00 75.50 96 PRO A N 1
ATOM 665 C CA . PRO A 1 96 ? 0.201 -6.527 0.752 1.00 75.50 96 PRO A CA 1
ATOM 666 C C . PRO A 1 96 ? 0.927 -6.117 -0.526 1.00 75.50 96 PRO A C 1
ATOM 668 O O . PRO A 1 96 ? 1.771 -6.866 -1.031 1.00 75.50 96 PRO A O 1
ATOM 671 N N . ALA A 1 97 ? 0.659 -4.917 -1.046 1.00 60.50 97 ALA A N 1
ATOM 672 C CA . ALA A 1 97 ? 1.359 -4.462 -2.247 1.00 60.50 97 ALA A CA 1
ATOM 673 C C . ALA A 1 97 ? 2.886 -4.329 -2.021 1.00 60.50 97 ALA A C 1
ATOM 675 O O . ALA A 1 97 ? 3.642 -4.219 -2.981 1.00 60.50 97 ALA A O 1
ATOM 676 N N . GLY A 1 98 ? 3.361 -4.453 -0.780 1.00 51.81 98 GLY A N 1
ATOM 677 C CA . GLY A 1 98 ? 4.756 -4.398 -0.352 1.00 51.81 98 GLY A CA 1
ATOM 678 C C . GLY A 1 98 ? 4.931 -3.252 0.635 1.00 51.81 98 GLY A C 1
ATOM 679 O O . GLY A 1 98 ? 3.954 -2.611 1.026 1.00 51.81 98 GLY A O 1
ATOM 680 N N . THR A 1 99 ? 6.168 -2.945 1.017 1.00 38.66 99 THR A N 1
ATOM 681 C CA . THR A 1 99 ? 6.485 -1.704 1.738 1.00 38.66 99 THR A CA 1
ATOM 682 C C . THR A 1 99 ? 5.897 -0.518 0.926 1.00 38.66 99 THR A C 1
ATOM 684 O O . THR A 1 99 ? 5.635 -0.634 -0.278 1.00 38.66 99 THR A O 1
ATOM 687 N N . GLY A 1 100 ? 5.660 0.646 1.524 1.00 40.41 100 GLY A N 1
ATOM 688 C CA . GLY A 1 100 ? 5.212 1.836 0.789 1.00 40.41 100 GLY A CA 1
ATOM 689 C C . GLY A 1 100 ? 3.748 1.823 0.338 1.00 40.41 100 GLY A C 1
ATOM 690 O O . GLY A 1 100 ? 3.138 2.884 0.342 1.00 40.41 100 GLY A O 1
ATOM 691 N N . SER A 1 101 ? 3.141 0.695 -0.037 1.00 51.69 101 SER A N 1
ATOM 692 C CA . SER A 1 101 ? 1.679 0.588 -0.226 1.00 51.69 101 SER A CA 1
ATOM 693 C C . SER A 1 101 ? 0.927 1.402 0.827 1.00 51.69 101 SER A C 1
ATOM 695 O O . SER A 1 101 ? 1.430 1.467 1.942 1.00 51.69 101 SER A O 1
ATOM 697 N N . SER A 1 102 ? -0.190 2.069 0.486 1.00 63.22 102 SER A N 1
ATOM 698 C CA . SER A 1 102 ? -0.871 2.987 1.414 1.00 63.22 102 SER A CA 1
ATOM 699 C C . SER A 1 102 ? -0.970 2.352 2.797 1.00 63.22 102 SER A C 1
ATOM 701 O O . SER A 1 102 ? -1.789 1.454 3.011 1.00 63.22 102 SER A O 1
ATOM 703 N N . THR A 1 103 ? -0.065 2.765 3.689 1.00 73.19 103 THR A N 1
ATOM 704 C CA . THR A 1 103 ? 0.003 2.207 5.026 1.00 73.19 103 THR A CA 1
ATOM 705 C C . THR A 1 103 ? -1.028 2.959 5.815 1.00 73.19 103 THR A C 1
ATOM 707 O O . THR A 1 103 ? -1.079 4.192 5.789 1.00 73.19 103 THR A O 1
ATOM 710 N N . GLY A 1 104 ? -1.896 2.206 6.453 1.00 79.94 104 GLY A N 1
ATOM 711 C CA . GLY A 1 104 ? -3.002 2.759 7.195 1.00 79.94 104 GLY A CA 1
ATOM 712 C C . GLY A 1 104 ? -3.060 2.111 8.551 1.00 79.94 104 GLY A C 1
ATOM 713 O O . GLY A 1 104 ? -2.654 0.961 8.723 1.00 79.94 104 GLY A O 1
ATOM 714 N N . GLN A 1 105 ? -3.614 2.856 9.492 1.00 86.12 105 GLN A N 1
ATOM 715 C CA . GLN A 1 105 ? -4.166 2.246 10.679 1.00 86.12 105 GLN A CA 1
ATOM 716 C C . GLN A 1 105 ? -5.630 1.921 10.440 1.00 86.12 105 GLN A C 1
ATOM 718 O O . GLN A 1 105 ? -6.373 2.721 9.865 1.00 86.12 105 GLN A O 1
ATOM 723 N N . ILE A 1 106 ? -6.042 0.746 10.900 1.00 87.12 106 ILE A N 1
ATOM 724 C CA . ILE A 1 106 ? -7.445 0.368 10.971 1.00 87.12 106 ILE A CA 1
ATOM 725 C C . ILE A 1 106 ? -7.828 0.049 12.407 1.00 87.12 106 ILE A C 1
ATOM 727 O O . ILE A 1 106 ? -7.118 -0.666 13.111 1.00 87.12 106 ILE A O 1
ATOM 731 N N . LEU A 1 107 ? -8.982 0.560 12.825 1.00 90.25 107 LEU A N 1
ATOM 732 C CA . LEU A 1 107 ? -9.640 0.158 14.056 1.00 90.25 107 LEU A CA 1
ATOM 733 C C . LEU A 1 107 ? -10.585 -1.010 13.764 1.00 90.25 107 LEU A C 1
ATOM 735 O O . LEU A 1 107 ? -11.501 -0.889 12.957 1.00 90.25 107 LEU A O 1
ATOM 739 N N . VAL A 1 108 ? -10.399 -2.122 14.466 1.00 90.44 108 VAL A N 1
ATOM 740 C CA . VAL A 1 108 ? -11.350 -3.233 14.500 1.00 90.44 108 VAL A CA 1
ATOM 741 C C . VAL A 1 108 ? -12.000 -3.253 15.874 1.00 90.44 108 VAL A C 1
ATOM 743 O O . VAL A 1 108 ? -11.326 -3.476 16.880 1.00 90.44 108 VAL A O 1
ATOM 746 N N . VAL A 1 109 ? -13.309 -3.017 15.915 1.00 90.75 109 VAL A N 1
ATOM 747 C CA . VAL A 1 109 ? -14.116 -3.095 17.138 1.00 90.75 109 VAL A CA 1
ATOM 748 C C . VAL A 1 109 ? -14.731 -4.485 17.238 1.00 90.75 109 VAL A C 1
ATOM 750 O O . VAL A 1 109 ? -15.178 -5.045 16.241 1.00 90.75 109 VAL A O 1
ATOM 753 N N . PHE A 1 110 ? -14.767 -5.041 18.442 1.00 90.44 110 PHE A N 1
ATOM 754 C CA . PHE A 1 110 ? -15.305 -6.361 18.725 1.00 90.44 110 PHE A CA 1
ATOM 755 C C . PHE A 1 110 ? -16.496 -6.259 19.665 1.00 90.44 110 PHE A C 1
ATOM 757 O O . PHE A 1 110 ? -16.453 -5.555 20.676 1.00 90.44 110 PHE A O 1
ATOM 764 N N . VAL A 1 111 ? -17.542 -7.019 19.354 1.00 89.50 111 VAL A N 1
ATOM 765 C CA . VAL A 1 111 ? -18.668 -7.260 20.256 1.00 89.50 111 VAL A CA 1
ATOM 766 C C . VAL A 1 111 ? -18.885 -8.757 20.356 1.00 89.50 111 VAL A C 1
ATOM 768 O O . VAL A 1 111 ? -19.074 -9.429 19.343 1.00 89.50 111 VAL A O 1
ATOM 771 N N . ASN A 1 112 ? -18.867 -9.280 21.582 1.00 87.94 112 ASN A N 1
ATOM 772 C CA . ASN A 1 112 ? -19.045 -10.707 21.870 1.00 87.94 112 ASN A CA 1
ATOM 773 C C . ASN A 1 112 ? -18.098 -11.595 21.033 1.00 87.94 112 ASN A C 1
ATOM 775 O O . ASN A 1 112 ? -18.530 -12.546 20.387 1.00 87.94 112 ASN A O 1
ATOM 779 N N . GLY A 1 113 ? -16.817 -11.223 20.976 1.00 84.00 113 GLY A N 1
ATOM 780 C CA . GLY A 1 113 ? -15.742 -11.930 20.282 1.00 84.00 113 GLY A CA 1
ATOM 781 C C . GLY A 1 113 ? -15.737 -11.735 18.768 1.00 84.00 113 GLY A C 1
ATOM 782 O O . GLY A 1 113 ? -14.822 -12.200 18.099 1.00 84.00 113 GLY A O 1
ATOM 783 N N . SER A 1 114 ? -16.724 -11.030 18.216 1.00 85.75 114 SER A N 1
ATOM 784 C CA . SER A 1 114 ? -16.898 -10.895 16.770 1.00 85.75 114 SER A CA 1
ATOM 785 C C . SER A 1 114 ? -16.453 -9.521 16.295 1.00 85.75 114 SER A C 1
ATOM 787 O O . SER A 1 114 ? -16.899 -8.530 16.882 1.00 85.75 114 SER A O 1
ATOM 789 N N . PRO A 1 115 ? -15.634 -9.428 15.233 1.00 87.62 115 PRO A N 1
ATOM 790 C CA . PRO A 1 115 ? -15.311 -8.143 14.646 1.00 87.62 115 PRO A CA 1
ATOM 791 C C . PRO A 1 115 ? -16.572 -7.529 14.028 1.00 87.62 115 PRO A C 1
ATOM 793 O O . PRO A 1 115 ? -17.383 -8.196 13.379 1.00 87.62 115 PRO A O 1
ATOM 796 N N . VAL A 1 116 ? -16.738 -6.238 14.260 1.00 85.88 116 VAL A N 1
ATOM 797 C CA . VAL A 1 116 ? -17.835 -5.419 13.763 1.00 85.88 116 VAL A CA 1
ATOM 798 C C . VAL A 1 116 ? -17.333 -4.718 12.503 1.00 85.88 116 VAL A C 1
ATOM 800 O O . VAL A 1 116 ? -16.336 -4.001 12.550 1.00 85.88 116 VAL A O 1
ATOM 803 N N . VAL A 1 117 ? -17.979 -4.965 11.360 1.00 76.19 117 VAL A N 1
ATOM 804 C CA . VAL A 1 117 ? -17.608 -4.331 10.083 1.00 76.19 117 VAL A CA 1
ATOM 805 C C . VAL A 1 117 ? -18.061 -2.877 10.111 1.00 76.19 117 VAL A C 1
ATOM 807 O O . VAL A 1 117 ? -19.231 -2.600 9.867 1.00 76.19 117 VAL A O 1
ATOM 810 N N . ASP A 1 118 ? -17.156 -1.950 10.419 1.00 68.00 118 ASP A N 1
ATOM 811 C CA . ASP A 1 118 ? -17.441 -0.523 10.263 1.00 68.00 118 ASP A CA 1
ATOM 812 C C . ASP A 1 118 ? -17.436 -0.165 8.763 1.00 68.00 118 ASP A C 1
ATOM 814 O O . ASP A 1 118 ? -16.398 -0.299 8.110 1.00 68.00 118 ASP A O 1
ATOM 818 N N . PRO A 1 119 ? -18.573 0.254 8.174 1.00 50.81 119 PRO A N 1
ATOM 819 C CA . PRO A 1 119 ? -18.716 0.430 6.729 1.00 50.81 119 PRO A CA 1
ATOM 820 C C . PRO A 1 119 ? -18.046 1.703 6.176 1.00 50.81 119 PRO A C 1
ATOM 822 O O . PRO A 1 119 ? -18.483 2.215 5.145 1.00 50.81 119 PRO A O 1
ATOM 825 N N . ARG A 1 120 ? -17.044 2.286 6.849 1.00 60.50 120 ARG A N 1
ATOM 826 C CA . ARG A 1 120 ? -16.540 3.637 6.531 1.00 60.50 120 ARG A CA 1
ATOM 827 C C . ARG A 1 120 ? -15.012 3.773 6.579 1.00 60.50 120 ARG A C 1
ATOM 829 O O . ARG A 1 120 ? -14.339 2.850 7.021 1.00 60.50 120 ARG A O 1
ATOM 836 N N . PRO A 1 121 ? -14.440 4.817 5.947 1.00 46.56 121 PRO A N 1
ATOM 837 C CA . PRO A 1 121 ? -13.195 4.620 5.220 1.00 46.56 121 PRO A CA 1
ATOM 838 C C . PRO A 1 121 ? -11.896 4.844 5.980 1.00 46.56 121 PRO A C 1
ATOM 840 O O . PRO A 1 121 ? -11.651 5.903 6.550 1.00 46.56 121 PRO A O 1
ATOM 843 N N . TYR A 1 122 ? -11.024 3.840 5.891 1.00 57.03 122 TYR A N 1
ATOM 844 C CA . TYR A 1 122 ? -9.737 3.757 6.558 1.00 57.03 122 TYR A CA 1
ATOM 845 C C . TYR A 1 122 ? -8.619 3.654 5.527 1.00 57.03 122 TYR A C 1
ATOM 847 O O . TYR A 1 122 ? -8.090 2.588 5.224 1.00 57.03 122 TYR A O 1
ATOM 855 N N . VAL A 1 123 ? -8.207 4.817 5.042 1.00 51.81 123 VAL A N 1
ATOM 856 C CA . VAL A 1 123 ? -6.775 5.071 4.902 1.00 51.81 123 VAL A CA 1
ATOM 857 C C . VAL A 1 123 ? -6.504 6.268 5.803 1.00 51.81 123 VAL A C 1
ATOM 859 O O . VAL A 1 123 ? -6.560 7.418 5.371 1.00 51.81 123 VAL A O 1
ATOM 862 N N . MET A 1 124 ? -6.366 5.987 7.099 1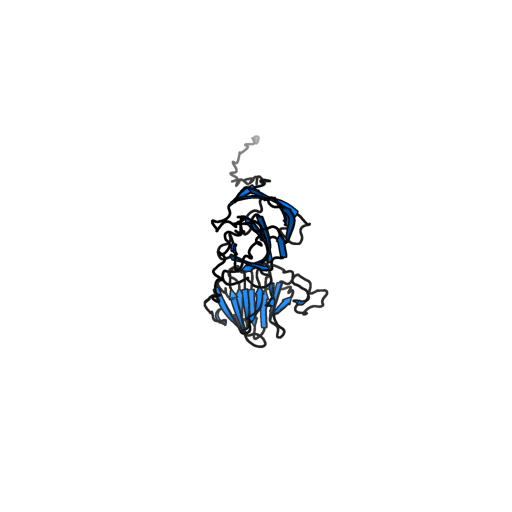.00 59.19 124 MET A N 1
ATOM 863 C CA . MET A 1 124 ? -6.025 6.979 8.118 1.00 59.19 124 MET A CA 1
ATOM 864 C C . MET A 1 124 ? -4.552 6.830 8.462 1.00 59.19 124 MET A C 1
ATOM 866 O O . MET A 1 124 ? -4.068 5.713 8.651 1.00 59.19 124 MET A O 1
ATOM 870 N N . GLN A 1 125 ? -3.841 7.956 8.541 1.00 67.69 125 GLN A N 1
ATOM 871 C CA . GLN A 1 125 ? -2.427 7.950 8.911 1.00 67.69 125 GLN A CA 1
ATOM 872 C C . GLN A 1 125 ? -2.234 7.526 10.369 1.00 67.69 125 GLN A C 1
ATOM 874 O O . GLN A 1 125 ? -1.246 6.868 10.686 1.00 67.69 125 GLN A O 1
ATOM 879 N N . THR A 1 126 ? -3.147 7.900 11.272 1.00 83.06 126 THR A N 1
ATOM 880 C CA . THR A 1 126 ? -3.038 7.561 12.695 1.00 83.06 126 THR A CA 1
ATOM 881 C C . THR A 1 126 ? -4.407 7.492 13.378 1.00 83.06 126 THR A C 1
ATOM 883 O O . THR A 1 126 ? -5.274 8.337 13.162 1.00 83.06 126 THR A O 1
ATOM 886 N N . ILE A 1 127 ? -4.577 6.489 14.237 1.00 87.19 127 ILE A N 1
ATOM 887 C CA . ILE A 1 127 ? -5.724 6.251 15.111 1.00 87.19 127 ILE A CA 1
ATOM 888 C C . ILE A 1 127 ? -5.217 6.227 16.555 1.00 87.19 127 ILE A C 1
ATOM 890 O O . ILE A 1 127 ? -4.243 5.546 16.888 1.00 87.19 127 ILE A O 1
ATOM 894 N N . ARG A 1 128 ? -5.892 6.952 17.447 1.00 89.69 128 ARG A N 1
ATOM 895 C CA . ARG A 1 128 ? -5.582 6.953 18.883 1.00 89.69 128 ARG A CA 1
ATOM 896 C C . ARG A 1 128 ? -6.814 6.564 19.671 1.00 89.69 128 ARG A C 1
ATOM 898 O O . ARG A 1 128 ? -7.838 7.223 19.549 1.00 89.69 128 ARG A O 1
ATOM 905 N N . VAL A 1 129 ? -6.719 5.535 20.504 1.00 90.00 129 VAL A N 1
ATOM 906 C CA . VAL A 1 129 ? -7.770 5.263 21.485 1.00 90.00 129 VAL A CA 1
ATOM 907 C C . VAL A 1 129 ? -7.475 6.062 22.744 1.00 90.00 129 VAL A C 1
ATOM 909 O O . VAL A 1 129 ? -6.437 5.873 23.375 1.00 90.00 129 VAL A O 1
ATOM 912 N N . THR A 1 130 ? -8.371 6.981 23.092 1.00 93.31 130 THR A N 1
ATOM 913 C CA . THR A 1 130 ? -8.189 7.895 24.228 1.00 93.31 130 THR A CA 1
ATOM 914 C C . THR A 1 130 ? -8.849 7.369 25.496 1.00 93.31 130 THR A C 1
ATOM 916 O O . THR A 1 130 ? -8.360 7.629 26.594 1.00 93.31 130 THR A O 1
ATOM 919 N N . GLN A 1 131 ? -9.926 6.592 25.360 1.00 93.12 131 GLN A N 1
ATOM 920 C CA . GLN A 1 131 ? -10.654 6.014 26.484 1.00 93.12 131 GLN A CA 1
ATOM 921 C C . GLN A 1 131 ? -11.375 4.727 26.071 1.00 93.12 131 GLN A C 1
ATOM 923 O O . GLN A 1 131 ? -11.895 4.628 24.961 1.00 93.12 131 GLN A O 1
ATOM 928 N N . TRP A 1 132 ? -11.457 3.748 26.977 1.00 92.56 132 TRP A N 1
ATOM 929 C CA . TRP A 1 132 ? -12.313 2.573 26.801 1.00 92.56 132 TRP A CA 1
ATOM 930 C C . TRP A 1 132 ? -12.952 2.113 28.122 1.00 92.56 132 TRP A C 1
ATOM 932 O O . TRP A 1 132 ? -12.405 2.311 29.207 1.00 92.56 132 TRP A O 1
ATOM 942 N N . SER A 1 133 ? -14.116 1.477 28.023 1.00 92.38 133 SER A N 1
ATOM 943 C CA . SER A 1 133 ? -14.865 0.810 29.094 1.00 92.38 133 SER A CA 1
ATOM 944 C C . SER A 1 133 ? -15.681 -0.350 28.498 1.00 92.38 133 SER A C 1
ATOM 946 O O . SER A 1 133 ? -15.642 -0.568 27.293 1.00 92.38 133 SER A O 1
ATOM 948 N N . GLY A 1 134 ? -16.469 -1.075 29.302 1.00 89.56 134 GLY A N 1
ATOM 949 C CA . GLY A 1 134 ? -17.313 -2.178 28.809 1.00 89.56 134 GLY A CA 1
ATOM 950 C C . GLY A 1 134 ? -18.442 -1.775 27.841 1.00 89.56 134 GLY A C 1
ATOM 951 O O . GLY A 1 134 ? -19.077 -2.647 27.245 1.00 89.56 134 GLY A O 1
ATOM 952 N N . ASN A 1 135 ? -18.719 -0.477 27.673 1.00 92.94 135 ASN A N 1
ATOM 953 C CA . ASN A 1 135 ? -19.760 0.027 26.769 1.00 92.94 135 ASN A CA 1
ATOM 954 C C . ASN A 1 135 ? -19.372 1.278 25.961 1.00 92.94 135 ASN A C 1
ATOM 956 O O . ASN A 1 135 ? -20.184 1.762 25.168 1.00 92.94 135 ASN A O 1
ATOM 960 N N . GLN A 1 136 ? -18.164 1.804 26.146 1.00 94.50 136 GLN A N 1
ATOM 961 C CA . GLN A 1 136 ? -17.699 3.032 25.512 1.00 94.50 136 GLN A CA 1
ATOM 962 C C . GLN A 1 136 ? -16.260 2.873 25.038 1.00 94.50 136 GLN A C 1
ATOM 964 O O . GLN A 1 136 ? -15.421 2.312 25.732 1.00 94.50 136 GLN A O 1
ATOM 969 N N . LEU A 1 137 ? -15.992 3.369 23.839 1.00 92.94 137 LEU A N 1
ATOM 970 C CA . LEU A 1 137 ? -14.666 3.460 23.252 1.00 92.94 137 LEU A CA 1
ATOM 971 C C . LEU A 1 137 ? -14.583 4.826 22.573 1.00 92.94 137 LEU A C 1
ATOM 973 O O . LEU A 1 137 ? -15.377 5.104 21.682 1.00 92.94 137 LEU A O 1
ATOM 977 N N . ASP A 1 138 ? -13.675 5.686 23.011 1.00 93.06 138 ASP A N 1
ATOM 978 C CA . ASP A 1 138 ? -13.453 6.995 22.399 1.00 93.06 138 ASP A CA 1
ATOM 979 C C . ASP A 1 138 ? -12.146 6.969 21.617 1.00 93.06 138 ASP A C 1
ATOM 981 O O . ASP A 1 138 ? -11.105 6.516 22.107 1.00 93.06 138 ASP A O 1
ATOM 985 N N . VAL A 1 139 ? -12.227 7.417 20.368 1.00 91.38 139 VAL A N 1
ATOM 986 C CA . VAL A 1 139 ? -11.141 7.310 19.400 1.00 91.38 139 VAL A CA 1
ATOM 987 C C . VAL A 1 139 ? -10.922 8.660 18.744 1.00 91.38 139 VAL A C 1
ATOM 989 O O . VAL A 1 139 ? -11.878 9.330 18.384 1.00 91.38 139 VAL A O 1
ATOM 992 N N . GLN A 1 140 ? -9.667 9.039 18.552 1.00 90.38 140 GLN A N 1
ATOM 993 C CA . GLN A 1 140 ? -9.271 10.178 17.741 1.00 90.38 140 GLN A CA 1
ATOM 994 C C . GLN A 1 140 ? -8.734 9.700 16.401 1.00 90.38 140 GLN A C 1
ATOM 996 O O . GLN A 1 140 ? -7.827 8.862 16.342 1.00 90.38 140 GLN A O 1
ATOM 1001 N N . LEU A 1 141 ? -9.309 10.241 15.333 1.00 86.62 141 LEU A N 1
ATOM 1002 C CA . LEU A 1 141 ? -8.943 9.944 13.956 1.00 86.62 141 LEU A CA 1
ATOM 1003 C C . LEU A 1 141 ? -8.194 11.135 13.369 1.00 86.62 141 LEU A C 1
ATOM 1005 O O . LEU A 1 141 ? -8.677 12.266 13.434 1.00 86.62 141 LEU A O 1
ATOM 1009 N N . ASP A 1 142 ? -7.017 10.877 12.808 1.00 84.75 142 ASP A N 1
ATOM 1010 C CA . ASP A 1 142 ? -6.256 11.881 12.072 1.00 84.75 142 ASP A CA 1
ATOM 1011 C C . ASP A 1 142 ? -6.918 12.142 10.712 1.00 84.75 142 ASP A C 1
ATOM 1013 O O . ASP A 1 142 ? -6.961 11.261 9.847 1.00 84.75 142 ASP A O 1
ATOM 1017 N N . LEU A 1 143 ? -7.454 13.351 10.538 1.00 76.75 143 LEU A N 1
ATOM 1018 C CA . LEU A 1 143 ? -8.218 13.749 9.356 1.00 76.75 143 LEU A CA 1
ATOM 1019 C C . LEU A 1 143 ? -7.367 14.334 8.230 1.00 76.75 143 LEU A C 1
ATOM 1021 O O . LEU A 1 143 ? -7.912 14.671 7.177 1.00 76.75 143 LEU A O 1
ATOM 1025 N N . ARG A 1 144 ? -6.050 14.464 8.414 1.00 75.88 144 ARG A N 1
ATOM 1026 C CA . ARG A 1 144 ? -5.180 15.055 7.392 1.00 75.88 144 ARG A CA 1
ATOM 1027 C C . ARG A 1 144 ? -5.326 14.303 6.065 1.00 75.88 144 ARG A C 1
ATOM 1029 O O . ARG A 1 144 ? -5.144 13.086 5.992 1.00 75.88 144 ARG A O 1
ATOM 1036 N N . GLU A 1 145 ? -5.659 15.028 4.997 1.00 62.34 145 GLU A N 1
ATOM 1037 C CA . GLU A 1 145 ? -5.689 14.467 3.640 1.00 62.34 145 GLU A CA 1
ATOM 1038 C C . GLU A 1 145 ? -4.271 14.248 3.118 1.00 62.34 145 GLU A C 1
ATOM 1040 O O . GLU A 1 145 ? -4.002 13.309 2.365 1.00 62.34 145 GLU A O 1
ATOM 1045 N N . ARG A 1 146 ? -3.348 15.126 3.525 1.00 53.97 146 ARG A N 1
ATOM 1046 C CA . ARG A 1 146 ? -1.936 15.092 3.154 1.00 53.97 146 ARG A CA 1
ATOM 1047 C C . ARG A 1 146 ? -1.109 15.347 4.408 1.00 53.97 146 ARG A C 1
ATOM 1049 O O . ARG A 1 146 ? -1.452 16.199 5.216 1.00 53.97 146 ARG A O 1
ATOM 1056 N N . GLY A 1 147 ? 0.034 14.673 4.557 1.00 51.59 147 GLY A N 1
ATOM 1057 C CA . GLY A 1 147 ? 0.930 14.823 5.725 1.00 51.59 147 GLY A CA 1
ATOM 1058 C C . GLY A 1 147 ? 1.591 16.208 5.896 1.00 51.59 147 GLY A C 1
ATOM 1059 O O . GLY A 1 147 ? 2.613 16.316 6.565 1.00 51.59 147 GLY A O 1
ATOM 1060 N N . ILE A 1 148 ? 1.061 17.240 5.238 1.00 47.88 148 ILE A N 1
ATOM 1061 C CA . ILE A 1 148 ? 1.473 18.649 5.269 1.00 47.88 148 ILE A CA 1
ATOM 1062 C C . ILE A 1 148 ? 0.408 19.551 5.907 1.00 47.88 148 ILE A C 1
ATOM 1064 O O . ILE A 1 148 ? 0.726 20.692 6.237 1.00 47.88 148 ILE A O 1
ATOM 1068 N N . ASP A 1 149 ? -0.812 19.054 6.109 1.00 62.69 149 ASP A N 1
ATOM 1069 C CA . ASP A 1 149 ? -1.853 19.801 6.808 1.00 62.69 149 ASP A CA 1
ATOM 1070 C C . ASP A 1 149 ? -1.545 19.843 8.318 1.00 62.69 149 ASP A C 1
ATOM 1072 O O . ASP A 1 149 ? -0.942 18.898 8.853 1.00 62.69 149 ASP A O 1
ATOM 1076 N N . PRO A 1 150 ? -1.915 20.927 9.027 1.00 71.62 150 PRO A N 1
ATOM 1077 C CA . PRO A 1 150 ? -1.805 20.972 10.482 1.00 71.62 150 PRO A CA 1
ATOM 1078 C C . PRO A 1 150 ? -2.569 19.799 11.108 1.00 71.62 150 PRO A C 1
ATOM 1080 O O . PRO A 1 150 ? -3.531 19.296 10.526 1.00 71.62 150 PRO A O 1
ATOM 1083 N N . GLU A 1 151 ? -2.128 19.348 12.286 1.00 70.94 151 GLU A N 1
ATOM 1084 C CA . GLU A 1 151 ? -2.810 18.263 12.998 1.00 70.94 151 GLU A CA 1
ATOM 1085 C C . GLU A 1 151 ? -4.301 18.582 13.153 1.00 70.94 151 GLU A C 1
ATOM 1087 O O . GLU A 1 151 ? -4.674 19.583 13.766 1.00 70.94 151 GLU A O 1
ATOM 1092 N N . SER A 1 152 ? -5.136 17.721 12.577 1.00 80.62 152 SER A N 1
ATOM 1093 C CA . SER A 1 152 ? -6.587 17.813 12.635 1.00 80.62 152 SER A CA 1
ATOM 1094 C C . SER A 1 152 ? -7.105 16.469 13.115 1.00 80.62 152 SER A C 1
ATOM 1096 O O . SER A 1 152 ? -6.945 15.453 12.439 1.00 80.62 152 SER A O 1
ATOM 1098 N N . TRP A 1 153 ? -7.666 16.467 14.319 1.00 86.50 153 TRP A N 1
ATOM 1099 C CA . TRP A 1 153 ? -8.171 15.276 14.986 1.00 86.50 153 TRP A CA 1
ATOM 1100 C C . TRP A 1 153 ? -9.690 15.362 15.068 1.00 86.50 153 TRP A C 1
ATOM 1102 O O . TRP A 1 153 ? -10.228 16.393 15.469 1.00 86.50 153 TRP A O 1
ATOM 1112 N N . ALA A 1 154 ? -10.373 14.275 14.722 1.00 86.00 154 ALA A N 1
ATOM 1113 C CA . ALA A 1 154 ? -11.795 14.118 14.992 1.00 86.00 154 ALA A CA 1
ATOM 1114 C C . ALA A 1 154 ? -12.021 13.100 16.102 1.00 86.00 154 ALA A C 1
ATOM 1116 O O . ALA A 1 154 ? -11.548 11.965 16.013 1.00 86.00 154 ALA A O 1
ATOM 1117 N N . ASP A 1 155 ? -12.782 13.506 17.115 1.00 89.56 155 ASP A N 1
ATOM 1118 C CA . ASP A 1 155 ? -13.261 12.610 18.158 1.00 89.56 155 ASP A CA 1
ATOM 1119 C C . ASP A 1 155 ? -14.427 11.770 17.629 1.00 89.56 155 ASP A C 1
ATOM 1121 O O . ASP A 1 155 ? -15.425 12.284 17.119 1.00 89.56 155 ASP A O 1
ATOM 1125 N N . VAL A 1 156 ? -14.299 10.457 17.777 1.00 88.75 156 VAL A N 1
ATOM 1126 C CA . VAL A 1 156 ? -15.252 9.458 17.313 1.00 88.75 156 VAL A CA 1
ATOM 1127 C C . VAL A 1 156 ? -15.622 8.537 18.475 1.00 88.75 156 VAL A C 1
ATOM 1129 O O . VAL A 1 156 ? -14.884 7.599 18.797 1.00 88.75 156 VAL A O 1
ATOM 1132 N N . PRO A 1 157 ? -16.767 8.791 19.130 1.00 91.56 157 PRO A N 1
ATOM 1133 C CA . PRO A 1 157 ? -17.266 7.928 20.183 1.00 91.56 157 PRO A CA 1
ATOM 1134 C C . PRO A 1 157 ? -17.949 6.694 19.590 1.00 91.56 157 PRO A C 1
ATOM 1136 O O . PRO A 1 157 ? -18.890 6.804 18.804 1.00 91.56 157 PRO A O 1
ATOM 1139 N N . TYR A 1 158 ? -17.528 5.519 20.044 1.00 91.38 158 TYR A N 1
ATOM 1140 C CA . TYR A 1 158 ? -18.205 4.240 19.864 1.00 91.38 158 TYR A CA 1
ATOM 1141 C C . TYR A 1 158 ? -18.964 3.901 21.149 1.00 91.38 158 TYR A C 1
ATOM 1143 O O . TYR A 1 158 ? -18.429 3.986 22.261 1.00 91.38 158 TYR A O 1
ATOM 1151 N N . ARG A 1 159 ? -20.235 3.532 21.011 1.00 93.19 159 ARG A N 1
ATOM 1152 C CA . ARG A 1 159 ? -21.136 3.189 22.115 1.00 93.19 159 ARG A CA 1
ATOM 1153 C C . ARG A 1 159 ? -21.775 1.838 21.837 1.00 93.19 159 ARG A C 1
ATOM 1155 O O . ARG A 1 159 ? -22.456 1.663 20.828 1.00 93.19 159 ARG A O 1
ATOM 1162 N N . LYS A 1 160 ? -21.551 0.872 22.726 1.00 91.88 160 LYS A N 1
ATOM 1163 C CA . LYS A 1 160 ? -22.152 -0.461 22.620 1.00 91.88 160 LYS A CA 1
ATOM 1164 C C . LYS A 1 160 ? -23.573 -0.441 23.180 1.00 91.88 160 LYS A C 1
ATOM 1166 O O . LYS A 1 160 ? -23.801 0.024 24.294 1.00 91.88 160 LYS A O 1
ATOM 1171 N N . SER A 1 161 ? -24.506 -1.027 22.436 1.00 91.00 161 SER A N 1
ATOM 1172 C CA . SER A 1 161 ? -25.869 -1.315 22.880 1.00 91.00 161 SER A CA 1
ATOM 1173 C C . SER A 1 161 ? -26.229 -2.747 22.486 1.00 91.00 161 SER A C 1
ATOM 1175 O O . SER A 1 161 ? -26.422 -3.057 21.310 1.00 91.00 161 SER A O 1
ATOM 1177 N N . GLY A 1 162 ? -26.251 -3.655 23.467 1.00 88.19 162 GLY A N 1
ATOM 1178 C CA . GLY A 1 162 ? -26.457 -5.084 23.222 1.00 88.19 162 GLY A CA 1
ATOM 1179 C C . GLY A 1 162 ? -25.364 -5.683 22.329 1.00 88.19 162 GLY A C 1
ATOM 1180 O O . GLY A 1 162 ? -24.193 -5.699 22.704 1.00 88.19 162 GLY A O 1
ATOM 1181 N N . THR A 1 163 ? -25.752 -6.189 21.158 1.00 84.81 163 THR A N 1
ATOM 1182 C CA . THR A 1 163 ? -24.857 -6.782 20.144 1.00 84.81 163 THR A CA 1
ATOM 1183 C C . THR A 1 163 ? -24.409 -5.790 19.068 1.00 84.81 163 THR A C 1
ATOM 1185 O O . THR A 1 163 ? -23.760 -6.183 18.096 1.00 84.81 163 THR A O 1
ATOM 1188 N N . SER A 1 164 ? -24.784 -4.521 19.210 1.00 84.06 164 SER A N 1
ATOM 1189 C CA . SER A 1 164 ? -24.531 -3.484 18.217 1.00 84.06 164 SER A CA 1
ATOM 1190 C C . SER A 1 164 ? -23.612 -2.406 18.776 1.00 84.06 164 SER A C 1
ATOM 1192 O O . SER A 1 164 ? -23.580 -2.148 19.982 1.00 84.06 164 SER A O 1
ATOM 1194 N N . VAL A 1 165 ? -22.878 -1.754 17.880 1.00 87.12 165 VAL A N 1
ATOM 1195 C CA . VAL A 1 165 ? -22.071 -0.569 18.178 1.00 87.12 165 VAL A CA 1
ATOM 1196 C C . VAL A 1 165 ? -22.604 0.587 17.354 1.00 87.12 165 VAL A C 1
ATOM 1198 O O . VAL A 1 165 ? -22.869 0.438 16.161 1.00 87.12 165 VAL A O 1
ATOM 1201 N N . GLN A 1 166 ? -22.770 1.731 18.007 1.00 89.00 166 GLN A N 1
ATOM 1202 C CA . GLN A 1 166 ? -23.044 3.002 17.360 1.00 89.00 166 GLN A CA 1
ATOM 1203 C C . GLN A 1 166 ? -21.788 3.855 17.364 1.00 89.00 166 GLN A C 1
ATOM 1205 O O . GLN A 1 166 ? -21.140 3.969 18.402 1.00 89.00 166 GLN A O 1
ATOM 1210 N N . ALA A 1 167 ? -21.472 4.459 16.224 1.00 85.12 167 ALA A N 1
ATOM 1211 C CA . ALA A 1 167 ? -20.374 5.407 16.100 1.00 85.12 167 ALA A CA 1
ATOM 1212 C C . ALA A 1 167 ? -20.850 6.709 15.451 1.00 85.12 167 ALA A C 1
ATOM 1214 O O . ALA A 1 167 ? -21.549 6.683 14.429 1.00 85.12 167 ALA A O 1
ATOM 1215 N N . SER A 1 168 ? -20.439 7.835 16.034 1.00 81.94 168 SER A N 1
ATOM 1216 C CA . SER A 1 168 ? -20.653 9.179 15.489 1.00 81.94 168 SER A CA 1
ATOM 1217 C C . SER A 1 168 ? -19.393 9.615 14.751 1.00 81.94 168 SER A C 1
ATOM 1219 O O . SER A 1 168 ? -18.423 10.018 15.384 1.00 81.94 168 SER A O 1
ATOM 1221 N N . ILE A 1 169 ? -19.391 9.486 13.424 1.00 72.50 169 ILE A N 1
ATOM 1222 C CA . ILE A 1 169 ? -18.199 9.720 12.592 1.00 72.50 169 ILE A CA 1
ATOM 1223 C C . ILE A 1 169 ? -18.491 10.878 11.627 1.00 72.50 169 ILE A C 1
ATOM 1225 O O . ILE A 1 169 ? -19.586 10.889 11.048 1.00 72.50 169 ILE A O 1
ATOM 1229 N N . PRO A 1 170 ? -17.556 11.831 11.434 1.00 72.00 170 PRO A N 1
ATOM 1230 C CA . PRO A 1 170 ? -17.682 12.843 10.389 1.00 72.00 170 PRO A CA 1
ATOM 1231 C C . PRO A 1 170 ? -17.755 12.194 9.001 1.00 72.00 170 PRO A C 1
ATOM 1233 O O . PRO A 1 170 ? -17.172 11.129 8.788 1.00 72.00 170 PRO A O 1
ATOM 1236 N N . ASP A 1 171 ? -18.438 12.834 8.051 1.00 70.38 171 ASP A N 1
ATOM 1237 C CA . ASP A 1 171 ? -18.382 12.409 6.651 1.00 70.38 171 ASP A CA 1
ATOM 1238 C C . ASP A 1 171 ? -16.945 12.559 6.121 1.00 70.38 171 ASP A C 1
ATOM 1240 O O . ASP A 1 171 ? -16.293 13.581 6.324 1.00 70.38 171 ASP A O 1
ATOM 1244 N N . GLN A 1 172 ? -16.431 11.501 5.499 1.00 68.31 172 GLN A N 1
ATOM 1245 C CA . GLN A 1 172 ? -15.069 11.427 4.959 1.00 68.31 172 GLN A CA 1
ATOM 1246 C C . GLN A 1 172 ? -15.072 11.254 3.430 1.00 68.31 172 GLN A C 1
ATOM 1248 O O . GLN A 1 172 ? -14.032 10.945 2.840 1.00 68.31 172 GLN A O 1
ATOM 1253 N N . GLY A 1 173 ? -16.232 11.410 2.781 1.00 68.62 173 GLY A N 1
ATOM 1254 C CA . GLY A 1 173 ? -16.378 11.318 1.333 1.00 68.62 173 GLY A CA 1
ATOM 1255 C C . GLY A 1 173 ? -16.059 9.929 0.766 1.00 68.62 173 GLY A C 1
ATOM 1256 O O . GLY A 1 173 ? -16.335 8.892 1.369 1.00 68.62 173 GLY A O 1
ATOM 1257 N N . SER A 1 174 ? -15.464 9.896 -0.429 1.00 66.69 174 SER A N 1
ATOM 1258 C CA . SER A 1 174 ? -15.266 8.692 -1.253 1.00 66.69 174 SER A CA 1
ATOM 1259 C C . SER A 1 174 ? -14.035 7.843 -0.896 1.00 66.69 174 SER A C 1
ATOM 1261 O O . SER A 1 174 ? -13.452 7.203 -1.774 1.00 66.69 174 SER A O 1
ATOM 1263 N N . ARG A 1 175 ? -13.574 7.859 0.358 1.00 70.81 175 ARG A N 1
ATOM 1264 C CA . ARG A 1 175 ? -12.396 7.077 0.771 1.00 70.81 175 ARG A CA 1
ATOM 1265 C C . ARG A 1 175 ? -12.719 5.562 0.844 1.00 70.81 175 ARG A C 1
ATOM 1267 O O . ARG A 1 175 ? -13.877 5.148 0.895 1.00 70.81 175 ARG A O 1
ATOM 1274 N N . THR A 1 176 ? -11.682 4.721 0.857 1.00 70.88 176 THR A N 1
ATOM 1275 C CA . THR A 1 176 ? -11.783 3.245 0.900 1.00 70.88 176 THR A CA 1
ATOM 1276 C C . THR A 1 176 ? -12.094 2.728 2.310 1.00 70.88 176 THR A C 1
ATOM 1278 O O . THR A 1 176 ? -11.416 3.129 3.248 1.00 70.88 176 THR A O 1
ATOM 1281 N N . TYR A 1 177 ? -13.057 1.812 2.478 1.00 80.50 177 TYR A N 1
ATOM 1282 C CA . TYR A 1 177 ? -13.469 1.224 3.771 1.00 80.50 177 TYR A CA 1
ATOM 1283 C C . TYR A 1 177 ? -13.440 -0.301 3.771 1.00 80.50 177 TYR A C 1
ATOM 1285 O O . TYR A 1 177 ? -13.368 -0.892 2.702 1.00 80.50 177 TYR A O 1
ATOM 1293 N N . ILE A 1 178 ? -13.511 -0.950 4.940 1.00 84.06 178 ILE A N 1
ATOM 1294 C CA . ILE A 1 178 ? -13.606 -2.416 5.023 1.00 84.06 178 ILE A CA 1
ATOM 1295 C C . ILE A 1 178 ? -15.053 -2.866 4.854 1.00 84.06 178 ILE A C 1
ATOM 1297 O O . ILE A 1 178 ? -15.954 -2.391 5.535 1.00 84.06 178 ILE A O 1
ATOM 1301 N N . THR A 1 179 ? -15.271 -3.810 3.945 1.00 83.81 179 THR A N 1
ATOM 1302 C CA . THR A 1 179 ? -16.583 -4.410 3.672 1.00 83.81 179 THR A CA 1
ATOM 1303 C C . THR A 1 179 ? -16.733 -5.786 4.307 1.00 83.81 179 THR A C 1
ATOM 1305 O O . THR A 1 179 ? -17.854 -6.218 4.570 1.00 83.81 179 THR A O 1
ATOM 1308 N N . SER A 1 180 ? -15.627 -6.486 4.575 1.00 85.19 180 SER A N 1
ATOM 1309 C CA . SER A 1 180 ? -15.646 -7.757 5.296 1.00 85.19 180 SER A CA 1
ATOM 1310 C C . SER A 1 180 ? -14.280 -8.128 5.870 1.00 85.19 180 SER A C 1
ATOM 1312 O O . SER A 1 180 ? -13.229 -7.794 5.319 1.00 85.19 180 SER A O 1
ATOM 1314 N N . PHE A 1 181 ? -14.309 -8.883 6.966 1.00 81.88 181 PHE A N 1
ATOM 1315 C CA . PHE A 1 181 ? -13.157 -9.616 7.483 1.00 81.88 181 PHE A CA 1
ATOM 1316 C C . PHE A 1 181 ? -13.236 -11.049 6.955 1.00 81.88 181 PHE A C 1
ATOM 1318 O O . PHE A 1 181 ? -14.329 -11.625 6.936 1.00 81.88 181 PHE A O 1
ATOM 1325 N N . VAL A 1 182 ? -12.117 -11.649 6.536 1.00 72.62 182 VAL A N 1
ATOM 1326 C CA . VAL A 1 182 ? -12.121 -13.095 6.262 1.00 72.62 182 VAL A CA 1
ATOM 1327 C C . VAL A 1 182 ? -12.457 -13.791 7.572 1.00 72.62 182 VAL A C 1
ATOM 1329 O O . VAL A 1 182 ? -11.828 -13.527 8.598 1.00 72.62 182 VAL A O 1
ATOM 1332 N N . SER A 1 183 ? -13.469 -14.656 7.558 1.00 54.75 183 SER A N 1
ATOM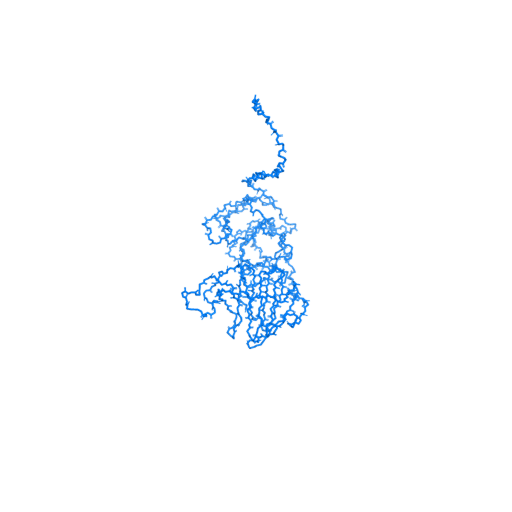 1333 C CA . SER A 1 183 ? -13.778 -15.490 8.713 1.00 54.75 183 SER A CA 1
ATOM 1334 C C . SER A 1 183 ? -12.520 -16.263 9.104 1.00 54.75 183 SER A C 1
ATOM 1336 O O . SER A 1 183 ? -11.928 -16.940 8.257 1.00 54.75 183 SER A O 1
ATOM 1338 N N . THR A 1 184 ? -12.124 -16.149 10.369 1.00 43.41 184 THR A N 1
ATOM 1339 C CA . THR A 1 184 ? -11.038 -16.892 11.012 1.00 43.41 184 THR A CA 1
ATOM 1340 C C . THR A 1 184 ? -11.148 -18.383 10.668 1.00 43.41 184 THR A C 1
ATOM 1342 O O . THR A 1 184 ? -11.940 -19.111 11.256 1.00 43.41 184 THR A O 1
ATOM 1345 N N . GLY A 1 185 ? -10.406 -18.848 9.659 1.00 35.50 185 GLY A N 1
ATOM 1346 C CA . GLY A 1 185 ? -10.484 -20.249 9.228 1.00 35.50 185 GLY A CA 1
ATOM 1347 C C . GLY A 1 185 ? -9.889 -20.583 7.862 1.00 35.50 185 GLY A C 1
ATOM 1348 O O . GLY A 1 185 ? -9.494 -21.726 7.655 1.00 35.50 185 GLY A O 1
ATOM 1349 N N . ALA A 1 186 ? -9.751 -19.620 6.948 1.00 28.22 186 ALA A N 1
ATOM 1350 C CA . ALA A 1 186 ? -9.086 -19.853 5.667 1.00 28.22 186 ALA A CA 1
ATOM 1351 C C . ALA A 1 186 ? -8.053 -18.757 5.402 1.00 28.22 186 ALA A C 1
ATOM 1353 O O . ALA A 1 186 ? -8.387 -17.670 4.942 1.00 28.22 186 ALA A O 1
ATOM 1354 N N . VAL A 1 187 ? -6.783 -19.054 5.686 1.00 30.61 187 VAL A N 1
ATOM 1355 C CA . VAL A 1 187 ? -5.669 -18.313 5.086 1.00 30.61 187 VAL A CA 1
ATOM 1356 C C . VAL A 1 187 ? -5.790 -18.529 3.576 1.00 30.61 187 VAL A C 1
ATOM 1358 O O . VAL A 1 187 ? -5.749 -19.688 3.153 1.00 30.61 187 VAL A O 1
ATOM 1361 N N . PRO A 1 188 ? -5.954 -17.484 2.748 1.00 33.59 188 PRO A N 1
ATOM 1362 C CA . PRO A 1 188 ? -5.833 -17.645 1.310 1.00 33.59 188 PRO A CA 1
ATOM 1363 C C . PRO A 1 188 ? -4.409 -18.132 1.046 1.00 33.59 188 PRO A C 1
ATOM 1365 O O . PRO A 1 188 ? -3.442 -17.394 1.223 1.00 33.59 188 PRO A O 1
ATOM 1368 N N . THR A 1 189 ? -4.253 -19.408 0.702 1.00 28.69 189 THR A N 1
ATOM 1369 C CA . THR A 1 189 ? -2.965 -19.923 0.250 1.00 28.69 189 THR A CA 1
ATOM 1370 C C . THR A 1 189 ? -2.605 -19.168 -1.017 1.00 28.69 189 THR A C 1
ATOM 1372 O O . THR A 1 189 ? -3.334 -19.222 -2.007 1.00 28.69 189 THR A O 1
ATOM 1375 N N . THR A 1 190 ? -1.501 -18.434 -0.938 1.00 34.72 190 THR A N 1
ATOM 1376 C CA . THR A 1 190 ? -0.867 -17.657 -1.997 1.00 34.72 190 THR A CA 1
ATOM 1377 C C . THR A 1 190 ? -0.848 -18.418 -3.321 1.00 34.72 190 THR A C 1
ATOM 1379 O O . THR A 1 190 ? 0.036 -19.231 -3.581 1.00 34.72 190 THR A O 1
ATOM 1382 N N . SER A 1 191 ? -1.780 -18.102 -4.222 1.00 33.56 191 SER A N 1
ATOM 1383 C CA . SER A 1 191 ? -1.462 -18.212 -5.637 1.00 33.56 191 SER A CA 1
ATOM 1384 C C . SER A 1 191 ? -0.662 -16.962 -5.972 1.00 33.56 191 SER A C 1
ATOM 1386 O O . SER A 1 191 ? -1.224 -15.868 -6.035 1.00 33.56 191 SER A O 1
ATOM 1388 N N . THR A 1 192 ? 0.646 -17.105 -6.178 1.00 43.38 192 THR A N 1
ATOM 1389 C CA . THR A 1 192 ? 1.396 -16.193 -7.046 1.00 43.38 192 THR A CA 1
ATOM 1390 C C . THR A 1 192 ? 0.502 -15.959 -8.251 1.00 43.38 192 THR A C 1
ATOM 1392 O O . THR A 1 192 ? 0.208 -16.938 -8.942 1.00 43.38 192 THR A O 1
ATOM 1395 N N . SER A 1 193 ? -0.033 -14.746 -8.440 1.00 42.94 193 SER A N 1
ATOM 1396 C CA . SER A 1 193 ? -0.959 -14.506 -9.544 1.00 42.94 193 SER A CA 1
ATOM 1397 C C . SER A 1 193 ? -0.313 -15.084 -10.802 1.00 42.94 193 SER A C 1
ATOM 1399 O O . SER A 1 193 ? 0.842 -14.788 -11.136 1.00 42.94 193 SER A O 1
ATOM 1401 N N . SER A 1 194 ? -1.001 -16.035 -11.435 1.00 53.03 194 SER A N 1
ATOM 1402 C CA . SER A 1 194 ? -0.553 -16.717 -12.650 1.00 53.03 194 SER A CA 1
ATOM 1403 C C . SER A 1 194 ? -0.681 -15.759 -13.832 1.00 53.03 194 SER A C 1
ATOM 1405 O O . SER A 1 194 ? -1.275 -16.080 -14.858 1.00 53.03 194 SER A O 1
ATOM 1407 N N . GLY A 1 195 ? -0.200 -14.535 -13.634 1.00 62.53 195 GLY A N 1
ATOM 1408 C CA . GLY A 1 195 ? -0.227 -13.480 -14.603 1.00 62.53 195 GLY A CA 1
ATOM 1409 C C . GLY A 1 195 ? 0.514 -13.906 -15.855 1.00 62.53 195 GLY A C 1
ATOM 1410 O O . GLY A 1 195 ? 1.525 -14.619 -15.777 1.00 62.53 195 GLY A O 1
ATOM 1411 N N . SER A 1 196 ? -0.009 -13.490 -17.004 1.00 88.94 196 SER A N 1
ATOM 1412 C CA . SER A 1 196 ? 0.582 -13.811 -18.297 1.00 88.94 196 SER A CA 1
ATOM 1413 C C . SER A 1 196 ? 1.990 -13.221 -18.369 1.00 88.94 196 SER A C 1
ATOM 1415 O O . SER A 1 196 ? 2.1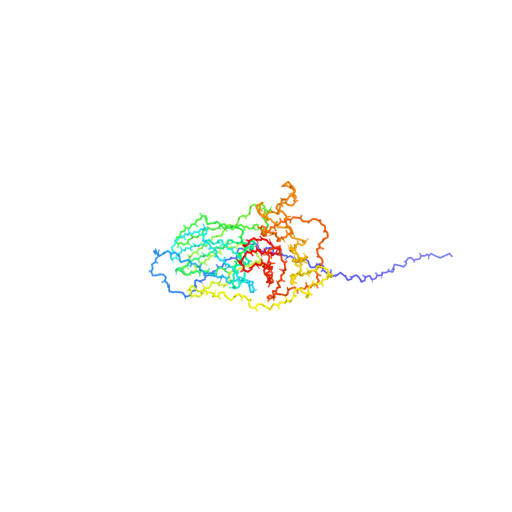92 -12.029 -18.123 1.00 88.94 196 SER A O 1
ATOM 1417 N N . THR A 1 197 ? 2.983 -14.058 -18.670 1.00 94.94 197 THR A N 1
ATOM 1418 C CA . THR A 1 197 ? 4.345 -13.580 -18.920 1.00 94.94 197 THR A CA 1
ATOM 1419 C C . THR A 1 197 ? 4.404 -12.997 -20.323 1.00 94.94 197 THR A C 1
ATOM 1421 O O . THR A 1 197 ? 4.143 -13.704 -21.295 1.00 94.94 197 THR A O 1
ATOM 1424 N N . VAL A 1 198 ? 4.802 -11.734 -20.438 1.00 96.88 198 VAL A N 1
ATOM 1425 C CA . VAL A 1 198 ? 5.026 -11.070 -21.724 1.00 96.88 198 VAL A CA 1
ATOM 1426 C C . VAL A 1 198 ? 6.524 -10.863 -21.970 1.00 96.88 198 VAL A C 1
ATOM 1428 O O . VAL A 1 198 ? 7.274 -10.602 -21.024 1.00 96.88 198 VAL A O 1
ATOM 1431 N N . PRO A 1 199 ? 7.000 -10.991 -23.221 1.00 97.25 199 PRO A N 1
ATOM 1432 C CA . PRO A 1 199 ? 8.409 -10.781 -23.534 1.00 97.25 199 PRO A CA 1
ATOM 1433 C C . PRO A 1 199 ? 8.780 -9.299 -23.410 1.00 97.25 199 PRO A C 1
ATOM 1435 O O . PRO A 1 199 ? 8.030 -8.430 -23.856 1.00 97.25 199 PRO A O 1
ATOM 1438 N N . LEU A 1 200 ? 9.974 -9.011 -22.877 1.00 96.75 200 LEU A N 1
ATOM 1439 C CA . LEU A 1 200 ? 10.495 -7.642 -22.754 1.00 96.75 200 LEU A CA 1
ATOM 1440 C C . LEU A 1 200 ? 10.565 -6.913 -24.106 1.00 96.75 200 LEU A C 1
ATOM 1442 O O . LEU A 1 200 ? 10.313 -5.714 -24.172 1.00 96.75 200 LEU A O 1
ATOM 1446 N N . GLU A 1 201 ? 10.829 -7.656 -25.183 1.00 96.94 201 GLU A N 1
ATOM 1447 C CA . GLU A 1 201 ? 10.930 -7.147 -26.556 1.00 96.94 201 GLU A CA 1
ATOM 1448 C C . GLU A 1 201 ? 9.660 -6.410 -27.024 1.00 96.94 201 GLU A C 1
ATOM 1450 O O . GLU A 1 201 ? 9.746 -5.506 -27.850 1.00 96.94 201 GLU A O 1
ATOM 1455 N N . ARG A 1 202 ? 8.486 -6.710 -26.439 1.00 97.25 202 ARG A N 1
ATOM 1456 C CA . ARG A 1 202 ? 7.230 -5.973 -26.686 1.00 97.25 202 ARG A CA 1
ATOM 1457 C C . ARG A 1 202 ? 7.356 -4.474 -26.394 1.00 97.25 202 ARG A C 1
ATOM 1459 O O . ARG A 1 202 ? 6.608 -3.678 -26.949 1.00 97.25 202 ARG A O 1
ATOM 1466 N N . PHE A 1 203 ? 8.267 -4.105 -25.500 1.00 97.69 203 PHE A N 1
ATOM 1467 C CA . PHE A 1 203 ? 8.447 -2.747 -24.998 1.00 97.69 203 PHE A CA 1
ATOM 1468 C C . PHE A 1 203 ? 9.712 -2.080 -25.543 1.00 97.69 203 PHE A C 1
ATOM 1470 O O . PHE A 1 203 ? 10.133 -1.045 -25.019 1.00 97.69 203 PHE A O 1
ATOM 1477 N N . ARG A 1 204 ? 10.362 -2.682 -26.544 1.00 96.56 204 ARG A N 1
ATOM 1478 C CA . ARG A 1 204 ? 11.650 -2.217 -27.047 1.00 96.56 204 ARG A CA 1
ATOM 1479 C C . ARG A 1 204 ? 11.507 -1.038 -28.003 1.00 96.56 204 ARG A C 1
ATOM 1481 O O . ARG A 1 204 ? 10.683 -1.043 -28.910 1.00 96.56 204 ARG A O 1
ATOM 1488 N N . SER A 1 205 ? 12.398 -0.067 -27.843 1.00 94.62 205 SER A N 1
ATOM 1489 C CA . SER A 1 205 ? 12.666 0.986 -28.817 1.00 94.62 205 SER A CA 1
ATOM 1490 C C . SER A 1 205 ? 14.165 1.273 -28.840 1.00 94.62 205 SER A C 1
ATOM 1492 O O . SER A 1 205 ? 14.751 1.732 -27.856 1.00 94.62 205 SER A O 1
ATOM 1494 N N . GLY A 1 206 ? 14.816 0.931 -29.953 1.00 92.75 206 GLY A N 1
ATOM 1495 C CA . GLY A 1 206 ? 16.274 0.974 -30.066 1.00 92.75 206 GLY A CA 1
ATOM 1496 C C . GLY A 1 206 ? 16.961 0.044 -29.057 1.00 92.75 206 GLY A C 1
ATOM 1497 O O . GLY A 1 206 ? 16.713 -1.165 -29.035 1.00 92.75 206 GLY A O 1
ATOM 1498 N N . ASN A 1 207 ? 17.829 0.615 -28.218 1.00 92.12 207 ASN A N 1
ATOM 1499 C CA . ASN A 1 207 ? 18.622 -0.125 -27.225 1.00 92.12 207 ASN A CA 1
ATOM 1500 C C . ASN A 1 207 ? 17.969 -0.202 -25.838 1.00 92.12 207 ASN A C 1
ATOM 1502 O O . ASN A 1 207 ? 18.526 -0.818 -24.933 1.00 92.12 207 ASN A O 1
ATOM 1506 N N . GLN A 1 208 ? 16.796 0.406 -25.655 1.00 95.38 208 GLN A N 1
ATOM 1507 C CA . GLN A 1 208 ? 16.079 0.413 -24.382 1.00 95.38 208 GLN A CA 1
ATOM 1508 C C . GLN A 1 208 ? 14.720 -0.270 -24.510 1.00 95.38 208 GLN A C 1
ATOM 1510 O O . GLN A 1 208 ? 14.118 -0.298 -25.582 1.00 95.38 208 GLN A O 1
ATOM 1515 N N . SER A 1 209 ? 14.220 -0.789 -23.396 1.00 97.56 209 SER A N 1
ATOM 1516 C CA . SER A 1 209 ? 12.831 -1.219 -23.256 1.00 97.56 209 SER A CA 1
ATOM 1517 C C . SER A 1 209 ? 12.144 -0.343 -22.221 1.00 97.56 209 SER A C 1
ATOM 1519 O O . SER A 1 209 ? 12.681 -0.170 -21.130 1.00 97.56 209 SER A O 1
ATOM 1521 N N . ALA A 1 210 ? 10.981 0.218 -22.544 1.00 97.06 210 ALA A N 1
ATOM 1522 C CA . ALA A 1 210 ? 10.234 1.059 -21.614 1.00 97.06 210 ALA A CA 1
ATOM 1523 C C . ALA A 1 210 ? 8.746 0.718 -21.632 1.00 97.06 210 ALA A C 1
ATOM 1525 O O . ALA A 1 210 ? 8.124 0.664 -22.692 1.00 97.06 210 ALA A O 1
ATOM 1526 N N . PHE A 1 211 ? 8.174 0.515 -20.452 1.00 97.25 211 PHE A N 1
ATOM 1527 C CA . PHE A 1 211 ? 6.773 0.155 -20.273 1.00 97.25 211 PHE A CA 1
ATOM 1528 C C . PHE A 1 211 ? 6.149 0.963 -19.145 1.00 97.25 211 PHE A C 1
ATOM 1530 O O . PHE A 1 211 ? 6.822 1.315 -18.180 1.00 97.25 211 PHE A O 1
ATOM 1537 N N . GLN A 1 212 ? 4.857 1.250 -19.261 1.00 95.12 212 GLN A N 1
ATOM 1538 C CA . GLN A 1 212 ? 4.108 1.990 -18.249 1.00 95.12 212 GLN A CA 1
ATOM 1539 C C . GLN A 1 212 ? 2.996 1.159 -17.620 1.00 95.12 212 GLN A C 1
ATOM 1541 O O . GLN A 1 212 ? 2.558 0.152 -18.188 1.00 95.12 212 GLN A O 1
ATOM 1546 N N . SER A 1 213 ? 2.536 1.596 -16.447 1.00 89.44 213 SER A N 1
ATOM 1547 C CA . SER A 1 213 ? 1.319 1.068 -15.832 1.00 89.44 213 SER A CA 1
ATOM 1548 C C . SER A 1 213 ? 0.101 1.399 -16.706 1.00 89.44 213 SER A C 1
ATOM 1550 O O . SER A 1 213 ? 0.145 2.368 -17.470 1.00 89.44 213 SER A O 1
ATOM 1552 N N . PRO A 1 214 ? -1.028 0.675 -16.583 1.00 83.31 214 PRO A N 1
ATOM 1553 C CA . PRO A 1 214 ? -2.249 1.006 -17.325 1.00 83.31 214 PRO A CA 1
ATOM 1554 C C . PRO A 1 214 ? -2.764 2.431 -17.079 1.00 83.31 214 PRO A C 1
ATOM 1556 O O . PRO A 1 214 ? -3.367 3.031 -17.961 1.00 83.31 214 PRO A O 1
ATOM 1559 N N . THR A 1 215 ? -2.475 2.999 -15.906 1.00 79.00 215 THR A N 1
ATOM 1560 C CA . THR A 1 215 ? -2.798 4.391 -15.553 1.00 79.00 215 THR A CA 1
ATOM 1561 C C . THR A 1 215 ? -1.838 5.425 -16.146 1.00 79.00 215 THR A C 1
ATOM 1563 O O . THR A 1 215 ? -2.108 6.618 -16.050 1.00 79.00 215 THR A O 1
ATOM 1566 N N . GLY A 1 216 ? -0.687 5.003 -16.681 1.00 85.25 216 GLY A N 1
ATOM 1567 C CA . GLY A 1 216 ? 0.400 5.891 -17.107 1.00 85.25 216 GLY A CA 1
ATOM 1568 C C . GLY A 1 216 ? 1.132 6.598 -15.959 1.00 85.25 216 GLY A C 1
ATOM 1569 O O . GLY A 1 216 ? 2.016 7.411 -16.205 1.00 85.25 216 GLY A O 1
ATOM 1570 N N . ALA A 1 217 ? 0.782 6.308 -14.702 1.00 82.06 217 ALA A N 1
ATOM 1571 C CA . ALA A 1 217 ? 1.359 6.981 -13.540 1.00 82.06 217 ALA A CA 1
ATOM 1572 C C . ALA A 1 217 ? 2.793 6.527 -13.221 1.00 82.06 217 ALA A C 1
ATOM 1574 O O . ALA A 1 217 ? 3.528 7.261 -12.562 1.00 82.06 217 ALA A O 1
ATOM 1575 N N . ILE A 1 218 ? 3.175 5.328 -13.671 1.00 90.38 218 ILE A N 1
ATOM 1576 C CA . ILE A 1 218 ? 4.494 4.740 -13.436 1.00 90.38 218 ILE A CA 1
ATOM 1577 C C . ILE A 1 218 ? 5.084 4.326 -14.778 1.00 90.38 218 ILE A C 1
ATOM 1579 O O . ILE A 1 218 ? 4.425 3.622 -15.545 1.00 90.38 218 ILE A O 1
ATOM 1583 N N . VAL A 1 219 ? 6.331 4.712 -15.039 1.00 94.56 219 VAL A N 1
ATOM 1584 C CA . VAL A 1 219 ? 7.074 4.346 -16.251 1.00 94.56 219 VAL A CA 1
ATOM 1585 C C . VAL A 1 219 ? 8.359 3.637 -15.854 1.00 94.56 219 VAL A C 1
ATOM 1587 O O . VAL A 1 219 ? 9.198 4.222 -15.186 1.00 94.56 219 VAL A O 1
ATOM 1590 N N . CYS A 1 220 ? 8.544 2.390 -16.271 1.00 96.19 220 CYS A N 1
ATOM 1591 C CA . CYS A 1 220 ? 9.775 1.643 -16.045 1.00 96.19 220 CYS A CA 1
ATOM 1592 C C . CYS A 1 220 ? 10.610 1.546 -17.317 1.00 96.19 220 CYS A C 1
ATOM 1594 O O . CYS A 1 220 ? 10.084 1.356 -18.413 1.00 96.19 220 CYS A O 1
ATOM 1596 N N . VAL A 1 221 ? 11.926 1.642 -17.152 1.00 96.25 221 VAL A N 1
ATOM 1597 C CA . VAL A 1 221 ? 12.920 1.596 -18.220 1.00 96.25 221 VAL A CA 1
ATOM 1598 C C . VAL A 1 221 ? 13.989 0.578 -17.873 1.00 96.25 221 VAL A C 1
ATOM 1600 O O . VAL A 1 221 ? 14.566 0.599 -16.785 1.00 96.25 221 VAL A O 1
ATOM 1603 N N . SER A 1 222 ? 14.288 -0.275 -18.842 1.00 96.25 222 SER A N 1
ATOM 1604 C CA . SER A 1 222 ? 15.422 -1.184 -18.848 1.00 96.25 222 SER A CA 1
ATOM 1605 C C . SER A 1 222 ? 16.367 -0.804 -19.988 1.00 96.25 222 SER A C 1
ATOM 1607 O O . SER A 1 222 ? 15.941 -0.635 -21.132 1.00 96.25 222 SER A O 1
ATOM 1609 N N . HIS A 1 223 ? 17.650 -0.662 -19.672 1.00 94.69 223 HIS A N 1
ATOM 1610 C CA . HIS A 1 223 ? 18.723 -0.468 -20.643 1.00 94.69 223 HIS A CA 1
ATOM 1611 C C . HIS A 1 223 ? 19.929 -1.296 -20.201 1.00 94.69 223 HIS A C 1
ATOM 1613 O O . HIS A 1 223 ? 20.497 -1.042 -19.138 1.00 94.69 223 HIS A O 1
ATOM 1619 N N . GLU A 1 224 ? 20.305 -2.292 -21.004 1.00 92.56 224 GLU A N 1
ATOM 1620 C CA . GLU A 1 224 ? 21.328 -3.287 -20.660 1.00 92.56 224 GLU A CA 1
ATOM 1621 C C . GLU A 1 224 ? 21.055 -3.963 -19.305 1.00 92.56 224 GLU A C 1
ATOM 1623 O O . GLU A 1 224 ? 20.172 -4.802 -19.205 1.00 92.56 224 GLU A O 1
ATOM 1628 N N . THR A 1 225 ? 21.797 -3.601 -18.256 1.00 93.00 225 THR A N 1
ATOM 1629 C CA . THR A 1 225 ? 21.642 -4.118 -16.884 1.00 93.00 225 THR A CA 1
ATOM 1630 C C . THR A 1 225 ? 21.135 -3.058 -15.904 1.00 93.00 225 THR A C 1
ATOM 1632 O O . THR A 1 225 ? 21.045 -3.304 -14.698 1.00 93.00 225 THR A O 1
ATOM 1635 N N . SER A 1 226 ? 20.808 -1.871 -16.415 1.00 92.62 226 SER A N 1
ATOM 1636 C CA . SER A 1 226 ? 20.211 -0.783 -15.651 1.00 92.62 226 SER A CA 1
ATOM 1637 C C . SER A 1 226 ? 18.697 -0.887 -15.712 1.00 92.62 226 SER A C 1
ATOM 1639 O O . SER A 1 226 ? 18.113 -1.006 -16.790 1.00 92.62 226 SER A O 1
ATOM 1641 N N . PHE A 1 227 ? 18.059 -0.792 -14.550 1.00 95.69 227 PHE A N 1
ATOM 1642 C CA . PHE A 1 227 ? 16.610 -0.784 -14.437 1.00 95.69 227 PHE A CA 1
ATOM 1643 C C . PHE A 1 227 ? 16.161 0.309 -13.478 1.00 95.69 227 PHE A C 1
ATOM 1645 O O . PHE A 1 227 ? 16.728 0.462 -12.391 1.00 95.69 227 PHE A O 1
ATOM 1652 N N . ARG A 1 228 ? 15.143 1.066 -13.885 1.00 94.62 228 ARG A N 1
ATOM 1653 C CA . ARG A 1 228 ? 14.492 2.054 -13.028 1.00 94.62 228 ARG A CA 1
ATOM 1654 C C . ARG A 1 228 ? 13.015 2.209 -13.358 1.00 94.62 228 ARG A C 1
ATOM 1656 O O . ARG A 1 228 ? 12.621 1.961 -14.491 1.00 94.62 228 ARG A O 1
ATOM 1663 N N . CYS A 1 229 ? 12.238 2.683 -12.399 1.00 94.31 229 CYS A N 1
ATOM 1664 C CA . CYS A 1 229 ? 10.870 3.138 -12.571 1.00 94.31 229 CYS A CA 1
ATOM 1665 C C . CYS A 1 229 ? 10.745 4.593 -12.122 1.00 94.31 229 CYS A C 1
ATOM 1667 O O . CYS A 1 229 ? 11.399 5.011 -11.174 1.00 94.31 229 CYS A O 1
ATOM 1669 N N . GLU A 1 230 ? 9.925 5.360 -12.819 1.00 91.94 230 GLU A N 1
ATOM 1670 C CA . GLU A 1 230 ? 9.744 6.796 -12.660 1.00 91.94 230 GLU A CA 1
ATOM 1671 C C . GLU A 1 230 ? 8.268 7.082 -12.367 1.00 91.94 230 GLU A C 1
ATOM 1673 O O . GLU A 1 230 ? 7.385 6.427 -12.931 1.00 91.94 230 GLU A O 1
ATOM 1678 N N . THR A 1 231 ? 8.003 8.077 -11.522 1.00 88.69 231 THR A N 1
ATOM 1679 C CA . THR A 1 231 ? 6.662 8.605 -11.225 1.00 88.69 231 THR A CA 1
ATOM 1680 C C . THR A 1 231 ? 6.614 10.102 -11.571 1.00 88.69 231 THR A C 1
ATOM 1682 O O . THR A 1 231 ? 6.709 10.959 -10.689 1.00 88.69 231 THR A O 1
ATOM 1685 N N . PRO A 1 232 ? 6.471 10.460 -12.869 1.00 69.06 232 PRO A N 1
ATOM 1686 C CA . PRO A 1 232 ? 6.785 11.792 -13.414 1.00 69.06 232 PRO A CA 1
ATOM 1687 C C . PRO A 1 232 ? 6.076 12.999 -12.782 1.00 69.06 232 PRO A C 1
ATOM 1689 O O . PRO A 1 232 ? 6.483 14.132 -13.010 1.00 69.06 232 PRO A O 1
ATOM 1692 N N . ASN A 1 233 ? 5.023 12.786 -11.990 1.00 68.81 233 ASN A N 1
ATOM 1693 C CA . ASN A 1 233 ? 4.209 13.844 -11.385 1.00 68.81 233 ASN A CA 1
ATOM 1694 C C . ASN A 1 233 ? 3.867 13.579 -9.909 1.00 68.81 233 ASN A C 1
ATOM 1696 O O . ASN A 1 233 ? 2.957 14.203 -9.365 1.00 68.81 233 ASN A O 1
ATOM 1700 N N . ALA A 1 234 ? 4.552 12.634 -9.264 1.00 70.19 234 ALA A N 1
ATOM 1701 C CA . ALA A 1 234 ? 4.273 12.242 -7.888 1.00 70.19 234 ALA A CA 1
ATOM 1702 C C . ALA A 1 234 ? 5.594 12.046 -7.131 1.00 70.19 234 ALA A C 1
ATOM 1704 O O . ALA A 1 234 ? 6.154 10.958 -7.156 1.00 70.19 234 ALA A O 1
ATOM 1705 N N . PRO A 1 235 ? 6.150 13.091 -6.494 1.00 71.12 235 PRO A N 1
ATOM 1706 C CA . PRO A 1 235 ? 7.303 12.913 -5.623 1.00 71.12 235 PRO A CA 1
ATOM 1707 C C . PRO A 1 235 ? 6.902 12.149 -4.354 1.00 71.12 235 PRO A C 1
ATOM 1709 O O . PRO A 1 235 ? 5.867 12.423 -3.746 1.00 71.12 235 PRO A O 1
ATOM 1712 N N . HIS A 1 236 ? 7.758 11.226 -3.928 1.00 72.31 236 HIS A N 1
ATOM 1713 C CA . HIS A 1 236 ? 7.543 10.352 -2.782 1.00 72.31 236 HIS A CA 1
ATOM 1714 C C . HIS A 1 236 ? 8.503 10.675 -1.643 1.00 72.31 236 HIS A C 1
ATOM 1716 O O . HIS A 1 236 ? 9.711 10.837 -1.855 1.00 72.31 236 HIS A O 1
ATOM 1722 N N . ARG A 1 237 ? 7.963 10.672 -0.420 1.00 72.62 237 ARG A N 1
ATOM 1723 C CA . ARG A 1 237 ? 8.755 10.690 0.811 1.00 72.62 237 ARG A CA 1
ATOM 1724 C C . ARG A 1 237 ? 9.258 9.299 1.140 1.00 72.62 237 ARG A C 1
ATOM 1726 O O . ARG A 1 237 ? 8.484 8.378 1.356 1.00 72.62 237 ARG A O 1
ATOM 1733 N N . VAL A 1 238 ? 10.578 9.181 1.171 1.00 72.12 238 VAL A N 1
ATOM 1734 C CA . VAL A 1 238 ? 11.320 7.940 1.388 1.00 72.12 238 VAL A CA 1
ATOM 1735 C C . VAL A 1 238 ? 12.344 8.165 2.490 1.00 72.12 238 VAL A C 1
ATOM 1737 O O . VAL A 1 238 ? 12.846 9.280 2.665 1.00 72.12 238 VAL A O 1
ATOM 1740 N N . SER A 1 239 ? 12.634 7.114 3.252 1.00 73.25 239 SER A N 1
ATOM 1741 C CA . SER A 1 239 ? 13.626 7.191 4.320 1.00 73.25 239 SER A CA 1
ATOM 1742 C C . SER A 1 239 ? 15.036 7.404 3.757 1.00 73.25 239 SER A C 1
ATOM 1744 O O . SER A 1 239 ? 15.353 6.993 2.639 1.00 73.25 239 SER A O 1
ATOM 1746 N N . LYS A 1 240 ? 15.897 8.067 4.535 1.00 75.19 240 LYS A N 1
ATOM 1747 C CA . LYS A 1 240 ? 17.237 8.489 4.098 1.00 75.19 240 LYS A CA 1
ATOM 1748 C C . LYS A 1 240 ? 18.180 7.310 3.832 1.00 75.19 240 LYS A C 1
ATOM 1750 O O . LYS A 1 240 ? 19.126 7.456 3.075 1.00 75.19 240 LYS A O 1
ATOM 1755 N N . ASP A 1 241 ? 17.928 6.151 4.425 1.00 79.44 241 ASP A N 1
ATOM 1756 C CA . ASP A 1 241 ? 18.653 4.898 4.177 1.00 79.44 241 ASP A CA 1
ATOM 1757 C C . ASP A 1 241 ? 18.283 4.231 2.840 1.00 79.44 241 ASP A C 1
ATOM 1759 O O . ASP A 1 241 ? 19.003 3.347 2.377 1.00 79.44 241 ASP A O 1
ATOM 1763 N N . LEU A 1 242 ? 17.196 4.669 2.194 1.00 80.38 242 LEU A N 1
ATOM 1764 C CA . LEU A 1 242 ? 16.745 4.136 0.907 1.00 80.38 242 LEU A CA 1
ATOM 1765 C C . LEU A 1 242 ? 17.256 4.945 -0.293 1.00 80.38 242 LEU A C 1
ATOM 1767 O O . LEU A 1 242 ? 17.108 4.497 -1.433 1.00 80.38 242 LEU A O 1
ATOM 1771 N N . VAL A 1 243 ? 17.859 6.117 -0.072 1.00 85.75 243 VAL A N 1
ATOM 1772 C CA . VAL A 1 243 ? 18.345 6.962 -1.172 1.00 85.75 243 VAL A CA 1
ATOM 1773 C C . VAL A 1 243 ? 19.564 6.346 -1.862 1.00 85.75 243 VAL A C 1
ATOM 1775 O O . VAL A 1 243 ? 20.385 5.674 -1.239 1.00 85.75 243 VAL A O 1
ATOM 1778 N N . CYS A 1 244 ? 19.695 6.562 -3.170 1.00 86.44 244 CYS A N 1
ATOM 1779 C CA . CYS A 1 244 ? 20.763 5.959 -3.959 1.00 86.44 244 CYS A CA 1
ATOM 1780 C C . CYS A 1 244 ? 22.150 6.563 -3.683 1.00 86.44 244 CYS A C 1
ATOM 1782 O O . CYS A 1 244 ? 23.142 5.946 -4.075 1.00 86.44 244 CYS A O 1
ATOM 1784 N N . GLY A 1 245 ? 22.261 7.729 -3.045 1.00 84.31 245 GLY A N 1
ATOM 1785 C CA . GLY A 1 245 ? 23.546 8.392 -2.820 1.00 84.31 245 GLY A CA 1
ATOM 1786 C C . GLY A 1 245 ? 24.152 8.943 -4.111 1.00 84.31 245 GLY A C 1
ATOM 1787 O O . GLY A 1 245 ? 25.375 8.964 -4.240 1.00 84.31 245 GLY A O 1
ATOM 1788 N N . ILE A 1 246 ? 23.325 9.292 -5.105 1.00 82.88 246 ILE A N 1
ATOM 1789 C CA . ILE A 1 246 ? 23.801 9.803 -6.405 1.00 82.88 246 ILE A CA 1
ATOM 1790 C C . ILE A 1 246 ? 24.186 11.278 -6.284 1.00 82.88 246 ILE A C 1
ATOM 1792 O O . ILE A 1 246 ? 25.159 11.723 -6.895 1.00 82.88 246 ILE A O 1
ATOM 1796 N N . TYR A 1 247 ? 23.442 12.027 -5.473 1.00 79.69 247 TYR A N 1
ATOM 1797 C CA . TYR A 1 247 ? 23.677 13.443 -5.225 1.00 79.69 247 TYR A CA 1
ATOM 1798 C C . TYR A 1 247 ? 24.245 13.661 -3.817 1.00 79.69 247 TYR A C 1
ATOM 1800 O O . TYR A 1 247 ? 24.036 12.833 -2.928 1.00 79.69 247 TYR A O 1
ATOM 1808 N N . PRO A 1 248 ? 24.948 14.782 -3.564 1.00 73.31 248 PRO A N 1
ATOM 1809 C CA . PRO A 1 248 ? 25.333 15.150 -2.206 1.00 73.31 248 PRO A CA 1
ATOM 1810 C C . PRO A 1 248 ? 24.117 15.158 -1.269 1.00 73.31 248 PRO A C 1
ATOM 1812 O O . PRO A 1 248 ? 23.032 15.588 -1.660 1.00 73.31 248 PRO A O 1
ATOM 1815 N N . ALA A 1 249 ? 24.304 14.736 -0.016 1.00 68.19 249 ALA A N 1
ATOM 1816 C CA . ALA A 1 249 ? 23.219 14.491 0.944 1.00 68.19 249 ALA A CA 1
ATOM 1817 C C . ALA A 1 249 ? 22.300 15.701 1.224 1.00 68.19 249 ALA A C 1
ATOM 1819 O O . ALA A 1 249 ? 21.198 15.525 1.736 1.00 68.19 249 ALA A O 1
ATOM 1820 N N . GLN A 1 250 ? 22.744 16.922 0.912 1.00 65.50 250 GLN A N 1
ATOM 1821 C CA . GLN A 1 250 ? 21.930 18.142 0.997 1.00 65.50 250 GLN A CA 1
ATOM 1822 C C . GLN A 1 250 ? 20.906 18.295 -0.146 1.00 65.50 250 GLN A C 1
ATOM 1824 O O . GLN A 1 250 ? 19.975 19.083 -0.019 1.00 65.50 250 GLN A O 1
ATOM 1829 N N . TYR A 1 251 ? 21.072 17.558 -1.249 1.00 63.94 251 TYR A N 1
ATOM 1830 C CA . TYR A 1 251 ? 20.221 17.615 -2.444 1.00 63.94 251 TYR A CA 1
ATOM 1831 C C . TYR A 1 251 ? 19.365 16.356 -2.621 1.00 63.94 251 TYR A C 1
ATOM 1833 O O . TYR A 1 251 ? 18.290 16.425 -3.209 1.00 63.94 251 TYR A O 1
ATOM 1841 N N . GLU A 1 252 ? 19.795 15.221 -2.069 1.00 65.44 252 GLU A N 1
ATOM 1842 C CA . GLU A 1 252 ? 19.028 13.972 -2.058 1.00 65.44 252 GLU A CA 1
ATOM 1843 C C . GLU A 1 252 ? 18.137 13.931 -0.803 1.00 65.44 252 GLU A C 1
ATOM 1845 O O . GLU A 1 252 ? 18.430 13.282 0.202 1.00 65.44 252 GLU A O 1
ATOM 1850 N N . THR A 1 253 ? 17.073 14.735 -0.822 1.00 59.22 253 THR A N 1
ATOM 1851 C CA . THR A 1 253 ? 16.071 14.774 0.256 1.00 59.22 253 THR A CA 1
ATOM 1852 C C . THR A 1 253 ? 14.798 14.037 -0.158 1.00 59.22 253 THR A C 1
ATOM 1854 O O . THR A 1 253 ? 14.687 13.578 -1.291 1.00 59.22 253 THR A O 1
ATOM 1857 N N . ALA A 1 254 ? 13.864 13.877 0.786 1.00 55.56 254 ALA A N 1
ATOM 1858 C CA . ALA A 1 254 ? 12.692 12.997 0.765 1.00 55.56 254 ALA A CA 1
ATOM 1859 C C . ALA A 1 254 ? 11.642 13.267 -0.342 1.00 55.56 254 ALA A C 1
ATOM 1861 O O . ALA A 1 254 ? 10.460 13.133 -0.090 1.00 55.56 254 ALA A O 1
ATOM 1862 N N . ASN A 1 255 ? 12.018 13.676 -1.547 1.00 70.62 255 ASN A N 1
ATOM 1863 C CA . ASN A 1 255 ? 11.126 13.822 -2.692 1.00 70.62 255 ASN A CA 1
ATOM 1864 C C . ASN A 1 255 ? 11.722 13.050 -3.864 1.00 70.62 255 ASN A C 1
ATOM 1866 O O . ASN A 1 255 ? 12.269 13.633 -4.799 1.00 70.62 255 ASN A O 1
ATOM 1870 N N . SER A 1 256 ? 11.664 11.726 -3.791 1.00 75.94 256 SER A N 1
ATOM 1871 C CA . SER A 1 256 ? 12.125 10.870 -4.876 1.00 75.94 256 SER A CA 1
ATOM 1872 C C . SER A 1 256 ? 11.019 10.594 -5.878 1.00 75.94 256 SER A C 1
ATOM 1874 O O . SER A 1 256 ? 9.873 10.397 -5.504 1.00 75.94 256 SER A O 1
ATOM 1876 N N . ASN A 1 257 ? 11.370 10.549 -7.150 1.00 82.88 257 ASN A N 1
ATOM 1877 C CA . ASN A 1 257 ? 10.464 10.246 -8.260 1.00 82.88 257 ASN A CA 1
ATOM 1878 C C . ASN A 1 257 ? 11.062 9.193 -9.201 1.00 82.88 257 ASN A C 1
ATOM 1880 O O . ASN A 1 257 ? 10.521 8.939 -10.276 1.00 82.88 257 ASN A O 1
ATOM 1884 N N . VAL A 1 258 ? 12.192 8.597 -8.803 1.00 89.19 258 VAL A N 1
ATOM 1885 C CA . VAL A 1 258 ? 12.912 7.575 -9.553 1.00 89.19 258 VAL A CA 1
ATOM 1886 C C . VAL A 1 258 ? 13.377 6.476 -8.611 1.00 89.19 258 VAL A C 1
ATOM 1888 O O . VAL A 1 258 ? 14.045 6.727 -7.613 1.00 89.19 258 VAL A O 1
ATOM 1891 N N . PHE A 1 259 ? 13.073 5.241 -8.979 1.00 90.56 259 PHE A N 1
ATOM 1892 C CA . PHE A 1 259 ? 13.306 4.028 -8.207 1.00 90.56 259 PHE A CA 1
ATOM 1893 C C . PHE A 1 259 ? 14.167 3.095 -9.026 1.00 90.56 259 PHE A C 1
ATOM 1895 O O . PHE A 1 259 ? 13.791 2.737 -10.134 1.00 90.56 259 PHE A O 1
ATOM 1902 N N . MET A 1 260 ? 15.338 2.728 -8.530 1.00 90.88 260 MET A N 1
ATOM 1903 C CA . MET A 1 260 ? 16.375 2.091 -9.333 1.00 90.88 260 MET A CA 1
ATOM 1904 C C . MET A 1 260 ? 16.806 0.771 -8.719 1.00 90.88 260 MET A C 1
ATOM 1906 O O . MET A 1 260 ? 16.814 0.605 -7.499 1.00 90.88 260 MET A O 1
ATOM 1910 N N . TRP A 1 261 ? 17.252 -0.145 -9.572 1.00 92.62 261 TRP A N 1
ATOM 1911 C CA . TRP A 1 261 ? 17.980 -1.327 -9.137 1.00 92.62 261 TRP A CA 1
ATOM 1912 C C . TRP A 1 261 ? 19.488 -1.114 -9.257 1.00 92.62 261 TRP A C 1
ATOM 1914 O O . TRP A 1 261 ? 19.992 -0.745 -10.320 1.00 92.62 261 TRP A O 1
ATOM 1924 N N . ARG A 1 262 ? 20.220 -1.390 -8.176 1.00 88.56 262 ARG A N 1
ATOM 1925 C CA . ARG A 1 262 ? 21.687 -1.382 -8.127 1.00 88.56 262 ARG A CA 1
ATOM 1926 C C . ARG A 1 262 ? 22.207 -2.749 -7.671 1.00 88.56 262 ARG A C 1
ATOM 1928 O O . ARG A 1 262 ? 21.447 -3.521 -7.093 1.00 88.56 262 ARG A O 1
ATOM 1935 N N . PRO A 1 263 ? 23.510 -3.047 -7.845 1.00 83.75 263 PRO A N 1
ATOM 1936 C CA . PRO A 1 263 ? 24.105 -4.285 -7.326 1.00 83.75 263 PRO A CA 1
ATOM 1937 C C . PRO A 1 263 ? 23.881 -4.492 -5.818 1.00 83.75 263 PRO A C 1
ATOM 1939 O O . PRO A 1 263 ? 23.797 -5.620 -5.347 1.00 83.75 263 PRO A O 1
ATOM 1942 N N . THR A 1 264 ? 23.759 -3.400 -5.057 1.00 82.56 264 THR A N 1
ATOM 1943 C CA . THR A 1 264 ? 23.491 -3.398 -3.609 1.00 82.56 264 THR A CA 1
ATOM 1944 C C . THR A 1 264 ? 22.000 -3.500 -3.254 1.00 82.56 264 THR A C 1
ATOM 1946 O O . THR A 1 264 ? 21.654 -3.513 -2.069 1.00 82.56 264 THR A O 1
ATOM 1949 N N . GLY A 1 265 ? 21.118 -3.590 -4.254 1.00 86.44 265 GLY A N 1
ATOM 1950 C CA . GLY A 1 265 ? 19.664 -3.693 -4.133 1.00 86.44 265 GLY A CA 1
ATOM 1951 C C . GLY A 1 265 ? 18.914 -2.465 -4.649 1.00 86.44 265 GLY A C 1
ATOM 1952 O O . GLY A 1 265 ? 19.474 -1.601 -5.327 1.00 86.44 265 GLY A O 1
ATOM 1953 N N . ALA A 1 266 ? 17.620 -2.408 -4.335 1.00 89.00 266 ALA A N 1
ATOM 1954 C CA . ALA A 1 266 ? 16.767 -1.290 -4.711 1.00 89.00 266 ALA A CA 1
ATOM 1955 C C . ALA A 1 266 ? 17.103 -0.025 -3.909 1.00 89.00 266 ALA A C 1
ATOM 1957 O O . ALA A 1 266 ? 17.363 -0.091 -2.705 1.00 89.00 266 ALA A O 1
ATOM 1958 N N . CYS A 1 267 ? 17.064 1.120 -4.578 1.00 89.25 267 CYS A N 1
ATOM 1959 C CA . CYS A 1 267 ? 17.211 2.438 -3.972 1.00 89.25 267 CYS A CA 1
ATOM 1960 C C . CYS A 1 267 ? 16.371 3.462 -4.737 1.00 89.25 267 CYS A C 1
ATOM 1962 O O . CYS A 1 267 ? 15.785 3.160 -5.777 1.00 89.25 267 CYS A O 1
ATOM 1964 N N . THR A 1 268 ? 16.316 4.684 -4.225 1.00 88.69 268 THR A N 1
ATOM 1965 C CA . THR A 1 268 ? 15.491 5.752 -4.782 1.00 88.69 268 THR A CA 1
ATOM 1966 C C . THR A 1 268 ? 16.255 7.068 -4.895 1.00 88.69 268 THR A C 1
ATOM 1968 O O . THR A 1 268 ? 17.182 7.327 -4.135 1.00 88.69 268 THR A O 1
ATOM 1971 N N . THR A 1 269 ? 15.912 7.903 -5.868 1.00 87.69 269 THR A N 1
ATOM 1972 C CA . THR A 1 269 ? 16.557 9.200 -6.088 1.00 87.69 269 THR A CA 1
ATOM 1973 C C . THR A 1 269 ? 15.584 10.196 -6.718 1.00 87.69 269 THR A C 1
ATOM 1975 O O . THR A 1 269 ? 14.440 9.871 -7.055 1.00 87.69 269 THR A O 1
ATOM 1978 N N . THR A 1 270 ? 16.048 11.428 -6.879 1.00 85.44 270 THR A N 1
ATOM 1979 C CA . THR A 1 270 ? 15.313 12.498 -7.547 1.00 85.44 270 THR A CA 1
ATOM 1980 C C . THR A 1 270 ? 15.992 12.807 -8.872 1.00 85.44 270 THR A C 1
ATOM 1982 O O . THR A 1 270 ? 17.149 13.213 -8.880 1.00 85.44 270 THR A O 1
ATOM 1985 N N . LEU A 1 271 ? 15.280 12.671 -9.991 1.00 76.19 271 LEU A N 1
ATOM 1986 C CA . LEU A 1 271 ? 15.726 13.225 -11.271 1.00 76.19 271 LEU A CA 1
ATOM 1987 C C . LEU A 1 271 ? 14.894 14.462 -11.616 1.00 76.19 271 LEU A C 1
ATOM 1989 O O . LEU A 1 271 ? 13.676 14.493 -11.435 1.00 76.19 271 LEU A O 1
ATOM 1993 N N . GLN A 1 272 ? 15.575 15.488 -12.123 1.00 69.50 272 GLN A N 1
ATOM 1994 C CA . GLN A 1 272 ? 14.964 16.626 -12.803 1.00 69.50 272 GLN A CA 1
ATOM 1995 C C . GLN A 1 272 ? 15.342 16.534 -14.279 1.00 69.50 272 GLN A C 1
ATOM 1997 O O . GLN A 1 272 ? 16.521 16.392 -14.601 1.00 69.50 272 GLN A O 1
ATOM 2002 N N . GLY A 1 273 ? 14.362 16.603 -15.176 1.00 72.50 273 GLY A N 1
ATOM 2003 C CA . GLY A 1 273 ? 14.623 16.579 -16.611 1.00 72.50 273 GLY A CA 1
ATOM 2004 C C . GLY A 1 273 ? 13.563 15.834 -17.405 1.00 72.50 273 GLY A C 1
ATOM 2005 O O . GLY A 1 273 ? 12.406 15.741 -17.001 1.00 72.50 273 GLY A O 1
ATOM 2006 N N . GLN A 1 274 ? 13.975 15.341 -18.571 1.00 77.88 274 GLN A N 1
ATOM 2007 C CA . GLN A 1 274 ? 13.100 14.627 -19.485 1.00 77.88 274 GLN A CA 1
ATOM 2008 C C . GLN A 1 274 ? 12.802 13.221 -18.953 1.00 77.88 274 GLN A C 1
ATOM 2010 O O . GLN A 1 274 ? 13.707 12.407 -18.775 1.00 77.88 274 GLN A O 1
ATOM 2015 N N . TRP A 1 275 ? 11.518 12.957 -18.731 1.00 84.50 275 TRP A N 1
ATOM 2016 C CA . TRP A 1 275 ? 11.003 11.652 -18.333 1.00 84.50 275 TRP A CA 1
ATOM 2017 C C . TRP A 1 275 ? 11.145 10.627 -19.447 1.00 84.50 275 TRP A C 1
ATOM 2019 O O . TRP A 1 275 ? 11.107 10.955 -20.640 1.00 84.50 275 TRP A O 1
ATOM 2029 N N . ALA A 1 276 ? 11.264 9.365 -19.053 1.00 87.38 276 ALA A N 1
ATOM 2030 C CA . ALA A 1 276 ? 11.238 8.273 -19.996 1.00 87.38 276 ALA A CA 1
ATOM 2031 C C . ALA A 1 276 ? 9.925 8.260 -20.784 1.00 87.38 276 ALA A C 1
ATOM 2033 O O . ALA A 1 276 ? 8.834 8.370 -20.228 1.00 87.38 276 ALA A O 1
ATOM 2034 N N . THR A 1 277 ? 10.035 8.087 -22.099 1.00 91.44 277 THR A N 1
ATOM 2035 C CA . THR A 1 277 ? 8.872 7.828 -22.947 1.00 91.44 277 THR A CA 1
ATOM 2036 C C . THR A 1 277 ? 8.621 6.319 -22.975 1.00 91.44 277 THR A C 1
ATOM 2038 O O . THR A 1 277 ? 9.515 5.581 -23.404 1.00 91.44 277 THR A O 1
ATOM 2041 N N . PRO A 1 278 ? 7.457 5.839 -22.508 1.00 92.19 278 PRO A N 1
ATOM 2042 C CA . PRO A 1 278 ? 7.113 4.426 -22.579 1.00 92.19 278 PRO A CA 1
ATOM 2043 C C . PRO A 1 278 ? 6.826 4.008 -24.024 1.00 92.19 278 PRO A C 1
ATOM 2045 O O . PRO A 1 278 ? 6.273 4.780 -24.804 1.00 92.19 278 PRO A O 1
ATOM 2048 N N . HIS A 1 279 ? 7.148 2.758 -24.357 1.00 94.38 279 HIS A N 1
ATOM 2049 C CA . HIS A 1 279 ? 6.907 2.157 -25.680 1.00 94.38 279 HIS A CA 1
ATOM 2050 C C . HIS A 1 279 ? 5.780 1.120 -25.656 1.00 94.38 279 HIS A C 1
ATOM 2052 O O . HIS A 1 279 ? 5.452 0.519 -26.673 1.00 94.38 279 HIS A O 1
ATOM 2058 N N . GLY A 1 280 ? 5.161 0.913 -24.494 1.00 95.38 280 GLY A N 1
ATOM 2059 C CA . GLY A 1 280 ? 3.981 0.076 -24.345 1.00 95.38 280 GLY A CA 1
ATOM 2060 C C . GLY A 1 280 ? 3.440 0.071 -22.920 1.00 95.38 280 GLY A C 1
ATOM 2061 O O . GLY A 1 280 ? 4.010 0.671 -22.009 1.00 95.38 280 GLY A O 1
ATOM 2062 N N . VAL A 1 281 ? 2.318 -0.618 -22.740 1.00 95.50 281 VAL A N 1
ATOM 2063 C CA . VAL A 1 281 ? 1.649 -0.789 -21.445 1.00 95.50 281 VAL A CA 1
ATOM 2064 C C . VAL A 1 281 ? 1.829 -2.229 -20.987 1.00 95.50 281 VAL A C 1
ATOM 2066 O O . VAL A 1 281 ? 1.489 -3.147 -21.738 1.00 95.50 281 VAL A O 1
ATOM 2069 N N . LEU A 1 282 ? 2.337 -2.416 -19.767 1.00 94.81 282 LEU A N 1
ATOM 2070 C CA . LEU A 1 282 ? 2.283 -3.701 -19.074 1.00 94.81 282 LEU A CA 1
ATOM 2071 C C . LEU A 1 282 ? 0.912 -3.787 -18.397 1.00 94.81 282 LEU A C 1
ATOM 2073 O O . LEU A 1 282 ? 0.647 -3.041 -17.456 1.00 94.81 282 LEU A O 1
ATOM 2077 N N . GLN A 1 283 ? 0.017 -4.617 -18.930 1.00 91.06 283 GLN A N 1
ATOM 2078 C CA . GLN A 1 283 ? -1.365 -4.703 -18.454 1.00 91.06 283 GLN A CA 1
ATOM 2079 C C . GLN A 1 283 ? -1.423 -5.280 -17.040 1.00 91.06 283 GLN A C 1
ATOM 2081 O O . GLN A 1 283 ? -0.517 -5.993 -16.608 1.00 91.06 283 GLN A O 1
ATOM 2086 N N . TYR A 1 284 ? -2.508 -5.002 -16.317 1.00 83.12 284 TYR A N 1
ATOM 2087 C CA . TYR A 1 284 ? -2.725 -5.628 -15.016 1.00 83.12 284 TYR A CA 1
ATOM 2088 C C . TYR A 1 284 ? -2.678 -7.150 -15.129 1.00 83.12 284 TYR A C 1
ATOM 2090 O O . TYR A 1 284 ? -3.174 -7.732 -16.093 1.00 83.12 284 TYR A O 1
ATOM 2098 N N . SER A 1 285 ? -2.056 -7.782 -14.135 1.00 80.69 285 SER A N 1
ATOM 2099 C CA . SER A 1 285 ? -1.778 -9.217 -14.128 1.00 80.69 285 SER A CA 1
ATOM 2100 C C . SER A 1 285 ? -0.863 -9.690 -15.265 1.00 80.69 285 SER A C 1
ATOM 2102 O O . SER A 1 285 ? -0.755 -10.890 -15.484 1.00 80.69 285 SER A O 1
ATOM 2104 N N . GLU A 1 286 ? -0.161 -8.806 -15.976 1.00 89.81 286 GLU A N 1
ATOM 2105 C CA . GLU A 1 286 ? 1.000 -9.195 -16.778 1.00 89.81 286 GLU A CA 1
ATOM 2106 C C . GLU A 1 286 ? 2.282 -9.093 -15.950 1.00 89.81 286 GLU A C 1
ATOM 2108 O O . GLU A 1 286 ? 2.407 -8.294 -15.012 1.00 89.81 286 GLU A O 1
ATOM 2113 N N . LYS A 1 287 ? 3.268 -9.907 -16.328 1.00 94.69 287 LYS A N 1
ATOM 2114 C CA . LYS A 1 287 ? 4.629 -9.815 -15.805 1.00 94.69 287 LYS A CA 1
ATOM 2115 C C . LYS A 1 287 ? 5.661 -9.844 -16.920 1.00 94.69 287 LYS A C 1
ATOM 2117 O O . LYS A 1 287 ? 5.482 -10.520 -17.930 1.00 94.69 287 LYS A O 1
ATOM 2122 N N . VAL A 1 288 ? 6.759 -9.135 -16.705 1.00 97.19 288 VAL A N 1
ATOM 2123 C CA . VAL A 1 288 ? 7.898 -9.036 -17.616 1.00 97.19 288 VAL A CA 1
ATOM 2124 C C . VAL A 1 288 ? 9.185 -9.273 -16.839 1.00 97.19 288 VAL A C 1
ATOM 2126 O O . VAL A 1 288 ? 9.347 -8.791 -15.717 1.00 97.19 288 VAL A O 1
ATOM 2129 N N . THR A 1 289 ? 10.111 -10.023 -17.426 1.00 97.56 289 THR A N 1
ATOM 2130 C CA . THR A 1 289 ? 11.443 -10.227 -16.852 1.00 97.56 289 THR A CA 1
ATOM 2131 C C . THR A 1 289 ? 12.424 -9.263 -17.502 1.00 97.56 289 THR A C 1
ATOM 2133 O O . THR A 1 289 ? 12.531 -9.217 -18.727 1.00 97.56 289 THR A O 1
ATOM 2136 N N . VAL A 1 290 ? 13.138 -8.497 -16.680 1.00 97.06 290 VAL A N 1
ATOM 2137 C CA . VAL A 1 290 ? 14.150 -7.531 -17.107 1.00 97.06 290 VAL A CA 1
ATOM 2138 C C . VAL A 1 290 ? 15.542 -7.954 -16.631 1.00 97.06 290 VAL A C 1
ATOM 2140 O O . VAL A 1 290 ? 15.689 -8.418 -15.493 1.00 97.06 290 VAL A O 1
ATOM 2143 N N . PRO A 1 291 ? 16.576 -7.808 -17.474 1.00 96.31 291 PRO A N 1
ATOM 2144 C CA . PRO A 1 291 ? 17.957 -7.989 -17.049 1.00 96.31 291 PRO A CA 1
ATOM 2145 C C . PRO A 1 291 ? 18.374 -6.879 -16.078 1.00 96.31 291 PRO A C 1
ATOM 2147 O O . PRO A 1 291 ? 18.058 -5.705 -16.278 1.00 96.31 291 PRO A O 1
ATOM 2150 N N . VAL A 1 292 ? 19.109 -7.253 -15.030 1.00 94.69 292 VAL A N 1
ATOM 2151 C CA . VAL A 1 292 ? 19.714 -6.316 -14.078 1.00 94.69 292 VAL A CA 1
ATOM 2152 C C . VAL A 1 292 ? 21.131 -6.737 -13.710 1.00 94.69 292 VAL A C 1
ATOM 2154 O O . VAL A 1 292 ? 21.540 -7.876 -13.935 1.00 94.69 292 VAL A O 1
ATOM 2157 N N . SER A 1 293 ? 21.899 -5.832 -13.105 1.00 90.69 293 SER A N 1
ATOM 2158 C CA . SER A 1 293 ? 23.201 -6.203 -12.549 1.00 90.69 293 SER A CA 1
ATOM 2159 C C . SER A 1 293 ? 23.035 -7.315 -11.504 1.00 90.69 293 SER A C 1
ATOM 2161 O O . SER A 1 293 ? 22.275 -7.167 -10.545 1.00 90.69 293 SER A O 1
ATOM 2163 N N . GLY A 1 294 ? 23.722 -8.441 -11.719 1.00 86.88 294 GLY A N 1
ATOM 2164 C CA . GLY A 1 294 ? 23.678 -9.610 -10.838 1.00 86.88 294 GLY A CA 1
ATOM 2165 C C . GLY A 1 294 ? 22.523 -10.591 -11.075 1.00 86.88 294 GLY A C 1
ATOM 2166 O O . GLY A 1 294 ? 22.424 -11.559 -10.326 1.00 86.88 294 GLY A O 1
ATOM 2167 N N . GLY A 1 295 ? 21.668 -10.398 -12.090 1.00 93.12 295 GLY A N 1
ATOM 2168 C CA . GLY A 1 295 ? 20.614 -11.367 -12.412 1.00 93.12 295 GLY A CA 1
ATOM 2169 C C . GLY A 1 295 ? 19.447 -10.793 -13.214 1.00 93.12 295 GLY A C 1
ATOM 2170 O O . GLY A 1 295 ? 19.626 -10.064 -14.187 1.00 93.12 295 GLY A O 1
ATOM 2171 N N . THR A 1 296 ? 18.229 -11.145 -12.809 1.00 95.56 296 THR A N 1
ATOM 2172 C CA . THR A 1 296 ? 16.988 -10.694 -13.451 1.00 95.56 296 THR A CA 1
ATOM 2173 C C . THR A 1 296 ? 15.978 -10.236 -12.410 1.00 95.56 296 THR A C 1
ATOM 2175 O O . THR A 1 296 ? 15.854 -10.870 -11.362 1.00 95.56 296 THR A O 1
ATOM 2178 N N . LEU A 1 297 ? 15.201 -9.204 -12.731 1.00 95.12 297 LEU A N 1
ATOM 2179 C CA . LEU A 1 297 ? 13.992 -8.843 -11.994 1.00 95.12 297 LEU A CA 1
ATOM 2180 C C . LEU A 1 297 ? 12.764 -9.286 -12.780 1.00 95.12 297 LEU A C 1
ATOM 2182 O O . LEU A 1 297 ? 12.687 -9.088 -13.987 1.00 95.12 297 LEU A O 1
ATOM 2186 N N . THR A 1 298 ? 11.775 -9.842 -12.094 1.00 96.00 298 THR A N 1
ATOM 2187 C CA . THR A 1 298 ? 10.429 -10.025 -12.633 1.00 96.00 298 THR A CA 1
ATOM 2188 C C . THR A 1 298 ? 9.552 -8.903 -12.112 1.00 96.00 298 THR A C 1
ATOM 2190 O O . THR A 1 298 ? 9.271 -8.842 -10.916 1.00 96.00 298 THR A O 1
ATOM 2193 N N . CYS A 1 299 ? 9.133 -8.023 -13.014 1.00 95.19 299 CYS A N 1
ATOM 2194 C CA . CYS A 1 299 ? 8.201 -6.942 -12.743 1.00 95.19 299 CYS A CA 1
ATOM 2195 C C . CYS A 1 299 ? 6.787 -7.377 -13.102 1.00 95.19 299 CYS A C 1
ATOM 2197 O O . CYS A 1 299 ? 6.532 -7.821 -14.217 1.00 95.19 299 CYS A O 1
ATOM 2199 N N . SER A 1 300 ? 5.873 -7.244 -12.156 1.00 90.69 300 SER A N 1
ATOM 2200 C CA . SER A 1 300 ? 4.455 -7.561 -12.301 1.00 90.69 300 SER A CA 1
ATOM 2201 C C . SER A 1 300 ? 3.624 -6.299 -12.125 1.00 90.69 300 SER A C 1
ATOM 2203 O O . SER A 1 300 ? 3.949 -5.468 -11.273 1.00 90.69 300 SER A O 1
ATOM 2205 N N . SER A 1 301 ? 2.581 -6.150 -12.942 1.00 85.81 301 SER A N 1
ATOM 2206 C CA . SER A 1 301 ? 1.627 -5.048 -12.830 1.00 85.81 301 SER A CA 1
ATOM 2207 C C . SER A 1 301 ? 0.371 -5.467 -12.089 1.00 85.81 301 SER A C 1
ATOM 2209 O O . SER A 1 301 ? -0.228 -6.501 -12.385 1.00 85.81 301 SER A O 1
ATOM 2211 N N . SER A 1 302 ? -0.064 -4.623 -11.162 1.00 79.31 302 SER A N 1
ATOM 2212 C CA . SER A 1 302 ? -1.352 -4.724 -10.488 1.00 79.31 302 SER A CA 1
ATOM 2213 C C . SER A 1 302 ? -2.001 -3.348 -10.392 1.00 79.31 302 SER A C 1
ATOM 2215 O O . SER A 1 302 ? -1.384 -2.322 -10.688 1.00 79.31 302 SER A O 1
ATOM 2217 N N . THR A 1 303 ? -3.258 -3.314 -9.958 1.00 67.75 303 THR A N 1
ATOM 2218 C CA . THR A 1 303 ? -3.980 -2.068 -9.668 1.00 67.75 303 THR A CA 1
ATOM 2219 C C . THR A 1 303 ? -3.278 -1.210 -8.614 1.00 67.75 303 THR A C 1
ATOM 2221 O O . THR A 1 303 ? -3.454 0.004 -8.621 1.00 67.75 303 THR A O 1
ATOM 2224 N N . ALA A 1 304 ? -2.442 -1.818 -7.767 1.00 64.12 304 ALA A N 1
ATOM 2225 C CA . ALA A 1 304 ? -1.655 -1.137 -6.745 1.00 64.12 304 ALA A CA 1
ATOM 2226 C C . ALA A 1 304 ? -0.308 -0.589 -7.253 1.00 64.12 304 ALA A C 1
ATOM 2228 O O . ALA A 1 304 ? 0.339 0.166 -6.536 1.00 64.12 304 ALA A O 1
ATOM 2229 N N . GLY A 1 305 ? 0.137 -0.946 -8.464 1.00 79.69 305 GLY A N 1
ATOM 2230 C CA . GLY A 1 305 ? 1.389 -0.454 -9.042 1.00 79.69 305 GLY A CA 1
ATOM 2231 C C . GLY A 1 305 ? 2.243 -1.550 -9.672 1.00 79.69 305 GLY A C 1
ATOM 2232 O O . GLY A 1 305 ? 1.733 -2.489 -10.288 1.00 79.69 305 GLY A O 1
ATOM 2233 N N . PHE A 1 306 ? 3.561 -1.412 -9.549 1.00 85.56 306 PHE A N 1
ATOM 2234 C CA . PHE A 1 306 ? 4.526 -2.407 -9.998 1.00 85.56 306 PHE A CA 1
ATOM 2235 C C . PHE A 1 306 ? 5.261 -3.039 -8.830 1.00 85.56 306 PHE A C 1
ATOM 2237 O O . PHE A 1 306 ? 5.787 -2.346 -7.963 1.00 85.56 306 PHE A O 1
ATOM 2244 N N . ARG A 1 307 ? 5.378 -4.364 -8.876 1.00 89.00 307 ARG A N 1
ATOM 2245 C CA . ARG A 1 307 ? 6.239 -5.145 -7.989 1.00 89.00 307 ARG A CA 1
ATOM 2246 C C . ARG A 1 307 ? 7.318 -5.828 -8.812 1.00 89.00 307 ARG A C 1
ATOM 2248 O O . ARG A 1 307 ? 6.993 -6.653 -9.665 1.00 89.00 307 ARG A O 1
ATOM 2255 N N . CYS A 1 308 ? 8.576 -5.504 -8.538 1.00 91.69 308 CYS A N 1
ATOM 2256 C CA . CYS A 1 308 ? 9.754 -6.024 -9.225 1.00 91.69 308 CYS A CA 1
ATOM 2257 C C . CYS A 1 308 ? 10.626 -6.815 -8.251 1.00 91.69 308 CYS A C 1
ATOM 2259 O O . CYS A 1 308 ? 11.193 -6.238 -7.327 1.00 91.69 308 CYS A O 1
ATOM 2261 N N . VAL A 1 309 ? 10.745 -8.128 -8.459 1.00 90.62 309 VAL A N 1
ATOM 2262 C CA . VAL A 1 309 ? 11.471 -9.032 -7.550 1.00 90.62 309 VAL A CA 1
ATOM 2263 C C . VAL A 1 309 ? 12.427 -9.962 -8.285 1.00 90.62 309 VAL A C 1
ATOM 2265 O O . VAL A 1 309 ? 12.157 -10.407 -9.401 1.00 90.62 309 VAL A O 1
ATOM 2268 N N . THR A 1 310 ? 13.551 -10.269 -7.655 1.00 90.25 310 THR A N 1
ATOM 2269 C CA . THR A 1 310 ? 14.494 -11.303 -8.078 1.00 90.25 310 THR A CA 1
ATOM 2270 C C . THR A 1 310 ? 13.956 -12.702 -7.744 1.00 90.25 310 THR A C 1
ATOM 2272 O O . THR A 1 310 ? 12.999 -12.835 -6.973 1.00 90.25 310 THR A O 1
ATOM 2275 N N . PRO A 1 311 ? 14.567 -13.780 -8.278 1.00 85.44 311 PRO A N 1
ATOM 2276 C CA . PRO A 1 311 ? 14.198 -15.151 -7.915 1.00 85.44 311 PRO A CA 1
ATOM 2277 C C . PRO A 1 311 ? 14.338 -15.470 -6.418 1.00 85.44 311 PRO A C 1
ATOM 2279 O O . PRO A 1 311 ? 13.593 -16.300 -5.909 1.00 85.44 311 PRO A O 1
ATOM 2282 N N . ASP A 1 312 ? 15.255 -14.804 -5.707 1.00 80.56 312 ASP A N 1
ATOM 2283 C CA . ASP A 1 312 ? 15.435 -14.910 -4.250 1.00 80.56 312 ASP A CA 1
ATOM 2284 C C . ASP A 1 312 ? 14.508 -13.976 -3.447 1.00 80.56 312 ASP A C 1
ATOM 2286 O O . ASP A 1 312 ? 14.651 -13.860 -2.233 1.00 80.56 312 ASP A O 1
ATOM 2290 N N . GLY A 1 313 ? 13.547 -13.318 -4.104 1.00 76.19 313 GLY A N 1
ATOM 2291 C CA . GLY A 1 313 ? 12.498 -12.524 -3.462 1.00 76.19 313 GLY A CA 1
ATOM 2292 C C . GLY A 1 313 ? 12.887 -11.093 -3.092 1.00 76.19 313 GLY A C 1
ATOM 2293 O O . GLY A 1 313 ? 12.019 -10.347 -2.645 1.00 76.19 313 GLY A O 1
ATOM 2294 N N . LYS A 1 314 ? 14.140 -10.682 -3.320 1.00 81.25 314 LYS A N 1
ATOM 2295 C CA . LYS A 1 314 ? 14.597 -9.301 -3.102 1.00 81.25 314 LYS A CA 1
ATOM 2296 C C . LYS A 1 314 ? 14.048 -8.387 -4.180 1.00 81.25 314 LYS A C 1
ATOM 2298 O O . LYS A 1 314 ? 13.947 -8.777 -5.341 1.00 81.25 314 LYS A O 1
ATOM 2303 N N . GLY A 1 315 ? 13.725 -7.148 -3.849 1.00 87.06 315 GLY A N 1
ATOM 2304 C CA . GLY A 1 315 ? 13.049 -6.333 -4.845 1.00 87.06 315 GLY A CA 1
ATOM 2305 C C . GLY A 1 315 ? 12.635 -4.959 -4.397 1.00 87.06 315 GLY A C 1
ATOM 2306 O O . GLY A 1 315 ? 13.166 -4.385 -3.445 1.00 87.06 315 GLY A O 1
ATOM 2307 N N . PHE A 1 316 ? 11.655 -4.446 -5.126 1.00 81.94 316 PHE A N 1
ATOM 2308 C CA . PHE A 1 316 ? 10.909 -3.280 -4.726 1.00 81.94 316 PHE A CA 1
ATOM 2309 C C . PHE A 1 316 ? 9.480 -3.285 -5.252 1.00 81.94 316 PHE A C 1
ATOM 2311 O O . PHE A 1 316 ? 9.170 -3.919 -6.265 1.00 81.94 316 PHE A O 1
ATOM 2318 N N . THR A 1 317 ? 8.635 -2.515 -4.579 1.00 80.56 317 THR A N 1
ATOM 2319 C CA . THR A 1 317 ? 7.329 -2.098 -5.085 1.00 80.56 317 THR A CA 1
ATOM 2320 C C . THR A 1 317 ? 7.346 -0.592 -5.310 1.00 80.56 317 THR A C 1
ATOM 2322 O O . THR A 1 317 ? 7.912 0.157 -4.515 1.00 80.56 317 THR A O 1
ATOM 2325 N N . VAL A 1 318 ? 6.711 -0.148 -6.391 1.00 81.06 318 VAL A N 1
ATOM 2326 C CA . VAL A 1 318 ? 6.388 1.254 -6.652 1.00 81.06 318 VAL A CA 1
ATOM 2327 C C . VAL A 1 318 ? 4.904 1.392 -6.995 1.00 81.06 318 VAL A C 1
ATOM 2329 O O . VAL A 1 318 ? 4.366 0.614 -7.780 1.00 81.06 318 VAL A O 1
ATOM 2332 N N . SER A 1 319 ? 4.254 2.400 -6.429 1.00 76.25 319 SER A N 1
ATOM 2333 C CA . SER A 1 319 ? 2.908 2.860 -6.772 1.00 76.25 319 SER A CA 1
ATOM 2334 C C . SER A 1 319 ? 2.943 4.359 -7.095 1.00 76.25 319 SER A C 1
ATOM 2336 O O . SER A 1 319 ? 3.986 4.998 -6.961 1.00 76.25 319 SER A O 1
ATOM 2338 N N . ARG A 1 320 ? 1.816 4.951 -7.508 1.00 62.38 320 ARG A N 1
ATOM 2339 C CA . ARG A 1 320 ? 1.720 6.416 -7.653 1.00 62.38 320 ARG A CA 1
ATOM 2340 C C . ARG A 1 320 ? 1.878 7.116 -6.302 1.00 62.38 320 ARG A C 1
ATOM 2342 O O . ARG A 1 320 ? 2.323 8.258 -6.242 1.00 62.38 320 ARG A O 1
ATOM 2349 N N . GLU A 1 321 ? 1.524 6.439 -5.225 1.00 60.62 321 GLU A N 1
ATOM 2350 C CA . GLU A 1 321 ? 1.512 6.979 -3.878 1.00 60.62 321 GLU A CA 1
ATOM 2351 C C . GLU A 1 321 ? 2.806 6.640 -3.123 1.00 60.62 321 GLU A C 1
ATOM 2353 O O . GLU A 1 321 ? 3.145 7.317 -2.153 1.00 60.62 321 GLU A O 1
ATOM 2358 N N . SER A 1 322 ? 3.588 5.643 -3.565 1.00 61.81 322 SER A N 1
ATOM 2359 C CA . SER A 1 322 ? 4.683 5.116 -2.747 1.00 61.81 322 SER A CA 1
ATOM 2360 C C . SER A 1 322 ? 5.790 4.290 -3.406 1.00 61.81 322 SER A C 1
ATOM 2362 O O . SER A 1 322 ? 5.695 3.869 -4.553 1.00 61.81 322 SER A O 1
ATOM 2364 N N . PHE A 1 323 ? 6.838 4.010 -2.620 1.00 67.62 323 PHE A N 1
ATOM 2365 C CA . PHE A 1 323 ? 7.946 3.121 -2.968 1.00 67.62 323 PHE A CA 1
ATOM 2366 C C . PHE A 1 323 ? 8.478 2.336 -1.771 1.00 67.62 323 PHE A C 1
ATOM 2368 O O . PHE A 1 323 ? 8.358 2.769 -0.623 1.00 67.62 323 PHE A O 1
ATOM 2375 N N . ALA A 1 324 ? 9.118 1.202 -2.066 1.00 58.47 324 ALA A N 1
ATOM 2376 C CA . ALA A 1 324 ? 9.535 0.236 -1.080 1.00 58.47 324 ALA A CA 1
ATOM 2377 C C . ALA A 1 324 ? 10.541 -0.800 -1.502 1.00 58.47 324 ALA A C 1
ATOM 2379 O O . ALA A 1 324 ? 10.404 -1.369 -2.571 1.00 58.47 324 ALA A O 1
ATOM 2380 N N . ARG A 1 325 ? 11.437 -1.162 -0.587 1.00 68.69 325 ARG A N 1
ATOM 2381 C CA . ARG A 1 325 ? 12.373 -2.270 -0.756 1.00 68.69 325 ARG A CA 1
ATOM 2382 C C . ARG A 1 325 ? 11.845 -3.551 -0.095 1.00 68.69 325 ARG A C 1
ATOM 2384 O O . ARG A 1 325 ? 11.343 -3.480 1.025 1.00 68.69 325 ARG A O 1
ATOM 2391 N N . ILE A 1 326 ? 11.985 -4.678 -0.798 1.00 59.56 326 ILE A N 1
ATOM 2392 C CA . ILE A 1 326 ? 11.628 -6.047 -0.374 1.00 59.56 326 ILE A CA 1
ATOM 2393 C C . ILE A 1 326 ? 12.910 -6.824 -0.080 1.00 59.56 326 ILE A C 1
ATOM 2395 O O . ILE A 1 326 ? 13.837 -6.751 -0.928 1.00 59.56 326 ILE A O 1
#

Sequence (326 aa):
MRGQAATVLVVVLMMILAACGDSTETSPDGVATVTVTAGASSQATSCTDAIPEVTGPFTTSQSGTYFHPEKPTQSGGDSCFGFRVYDGSLGDASGPAGTGSSTGQILVVFVNGSPVVDPRPYVMQTIRVTQWSGNQLDVQLDLRERGIDPESWADVPYRKSGTSVQASIPDQGSRTYITSFVSTGAVPTTSTSSGSTVPLERFRSGNQSAFQSPTGAIVCVSHETSFRCETPNAPHRVSKDLVCGIYPAQYETANSNVFMWRPTGACTTTLQGQWATPHGVLQYSEKVTVPVSGGTLTCSSSTAGFRCVTPDGKGFTVSRESFARI